Protein AF-A0A6A3UAI9-F1 (afdb_monomer)

Solvent-accessible surface area (backbone atoms only — not comparable to full-atom values): 18096 Å² total; per-residue (Å²): 133,73,77,64,81,80,82,77,92,66,95,64,85,40,74,69,50,46,49,50,51,48,49,49,48,48,50,47,46,72,77,37,51,61,67,61,41,89,49,84,62,68,41,76,60,57,67,42,59,76,54,91,82,62,77,85,67,56,34,32,36,38,61,87,30,26,53,44,75,60,54,94,90,63,74,89,71,78,73,47,73,46,85,38,59,66,50,48,52,53,54,50,43,59,74,62,33,94,88,48,53,71,75,46,70,59,65,48,56,91,51,58,75,40,77,88,61,66,59,81,99,41,74,68,80,79,57,69,69,59,55,52,49,58,45,49,56,54,52,51,55,50,50,52,51,53,50,50,53,50,46,49,55,35,44,74,74,34,60,45,45,29,52,7,46,68,67,34,49,75,70,51,60,77,62,49,82,90,57,49,76,64,55,43,51,47,56,51,24,59,72,62,72,61,64,66,48,67,21,79,90,75,74,39,78,33,49,87,50,80,94,42,76,87,53,95,77,67,52,73,56,35,62,73,47,65,33,70,70,33,41,52,53,48,48,59,52,50,49,53,44,43,76,63,65,53,91,74,86,58,59,57,24,30,57,50,27,69,62,64,71,68,79,48,68,63,52,52,51,48,53,52,48,52,62,71,70,48,56,72,68,59,50,50,53,50,48,51,50,50,50,50,55,48,52,55,52,51,64,64,70,76,93

Structure (mmCIF, N/CA/C/O backbone):
data_AF-A0A6A3UAI9-F1
#
_entry.id   AF-A0A6A3UAI9-F1
#
loop_
_atom_site.group_PDB
_atom_site.id
_atom_site.type_symbol
_atom_site.label_atom_id
_atom_site.label_alt_id
_atom_site.label_comp_id
_atom_site.label_asym_id
_atom_site.label_entity_id
_atom_site.label_seq_id
_atom_site.pdbx_PDB_ins_code
_atom_site.Cartn_x
_atom_site.Cartn_y
_atom_site.Cartn_z
_atom_site.occupancy
_atom_site.B_iso_or_equiv
_atom_site.auth_seq_id
_atom_site.auth_comp_id
_atom_site.auth_asym_id
_atom_site.auth_atom_id
_atom_site.pdbx_PDB_model_num
ATOM 1 N N . MET A 1 1 ? -14.431 -26.830 22.175 1.00 29.62 1 MET A N 1
ATOM 2 C CA . MET A 1 1 ? -13.584 -25.788 22.803 1.00 29.62 1 MET A CA 1
ATOM 3 C C . MET A 1 1 ? -13.897 -24.441 22.164 1.00 29.62 1 MET A C 1
ATOM 5 O O . MET A 1 1 ? -13.620 -24.266 20.986 1.00 29.62 1 MET A O 1
ATOM 9 N N . GLY A 1 2 ? -14.539 -23.518 22.884 1.00 33.91 2 GLY A N 1
ATOM 10 C CA . GLY A 1 2 ? -14.867 -22.194 22.341 1.00 33.91 2 GLY A CA 1
ATOM 11 C C . GLY A 1 2 ? -13.636 -21.292 22.344 1.00 33.91 2 GLY A C 1
ATOM 12 O O . GLY A 1 2 ? -13.254 -20.797 23.398 1.00 33.91 2 GLY A O 1
ATOM 13 N N . GLY A 1 3 ? -12.995 -21.099 21.190 1.00 35.44 3 GLY A N 1
ATOM 14 C CA . GLY A 1 3 ? -11.867 -20.177 21.068 1.00 35.44 3 GLY A CA 1
ATOM 15 C C . GLY A 1 3 ? -12.294 -18.741 21.382 1.00 35.44 3 GLY A C 1
ATOM 16 O O . GLY A 1 3 ? -13.243 -18.228 20.788 1.00 35.44 3 GLY A O 1
ATOM 17 N N . LEU A 1 4 ? -11.603 -18.080 22.315 1.00 41.47 4 LEU A N 1
ATOM 18 C CA . LEU A 1 4 ? -11.768 -16.645 22.544 1.00 41.47 4 LEU A CA 1
ATOM 19 C C . LEU A 1 4 ? -11.241 -15.891 21.315 1.00 41.47 4 LEU A C 1
ATOM 21 O O . LEU A 1 4 ? -10.033 -15.781 21.113 1.00 41.47 4 LEU A O 1
ATOM 25 N N . VAL A 1 5 ? -12.147 -15.326 20.520 1.00 39.09 5 VAL A N 1
ATOM 26 C CA . VAL A 1 5 ? -11.798 -14.401 19.435 1.00 39.09 5 VAL A CA 1
ATOM 27 C C . VAL A 1 5 ? -11.846 -12.975 19.982 1.00 39.09 5 VAL A C 1
ATOM 29 O O . VAL A 1 5 ? -12.871 -12.296 19.940 1.00 39.09 5 VAL A O 1
ATOM 32 N N . ALA A 1 6 ? -10.724 -12.514 20.536 1.00 41.62 6 ALA A N 1
ATOM 33 C CA . ALA A 1 6 ? -10.557 -11.120 20.930 1.00 41.62 6 ALA A CA 1
ATOM 34 C C . ALA A 1 6 ? -10.206 -10.279 19.692 1.00 41.62 6 ALA A C 1
ATOM 36 O O . ALA A 1 6 ? -9.087 -10.323 19.182 1.00 41.62 6 ALA A O 1
ATOM 37 N N . THR A 1 7 ? -11.171 -9.506 19.191 1.00 36.38 7 THR A N 1
ATOM 38 C CA . THR A 1 7 ? -10.963 -8.668 18.001 1.00 36.38 7 THR A CA 1
ATOM 39 C C . THR A 1 7 ? -10.337 -7.334 18.401 1.00 36.38 7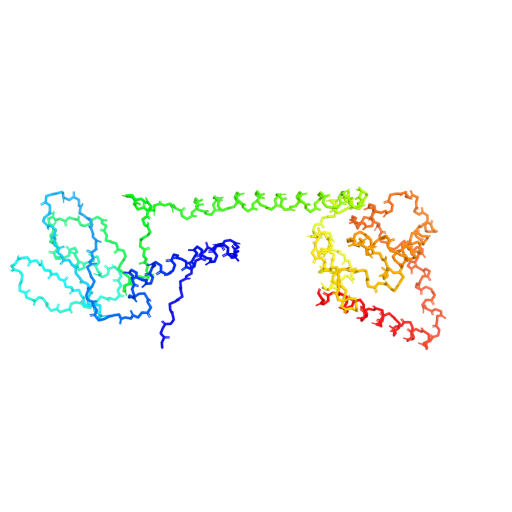 THR A C 1
ATOM 41 O O . THR A 1 7 ? -11.028 -6.380 18.758 1.00 36.38 7 THR A O 1
ATOM 44 N N . ALA A 1 8 ? -9.008 -7.254 18.344 1.00 41.16 8 ALA A N 1
ATOM 45 C CA . ALA A 1 8 ? -8.286 -5.998 18.512 1.00 41.16 8 ALA A CA 1
ATOM 46 C C . ALA A 1 8 ? -8.277 -5.219 17.187 1.00 41.16 8 ALA A C 1
ATOM 48 O O . ALA A 1 8 ? -7.618 -5.598 16.219 1.00 41.16 8 ALA A O 1
ATOM 49 N N . LEU A 1 9 ? -9.005 -4.102 17.137 1.00 37.28 9 LEU A N 1
ATOM 50 C CA . LEU A 1 9 ? -9.035 -3.232 15.962 1.00 37.28 9 LEU A CA 1
ATOM 51 C C . LEU A 1 9 ? -7.757 -2.383 15.899 1.00 37.28 9 LEU A C 1
ATOM 53 O O . LEU A 1 9 ? -7.691 -1.286 16.454 1.00 37.28 9 LEU A O 1
ATOM 57 N N . ALA A 1 10 ? -6.743 -2.886 15.196 1.00 42.03 10 ALA A N 1
ATOM 58 C CA . ALA A 1 10 ? -5.500 -2.174 14.919 1.00 42.03 10 ALA A CA 1
ATOM 59 C C . ALA A 1 10 ? -5.319 -1.923 13.418 1.00 42.03 10 ALA A C 1
ATOM 61 O O . ALA A 1 10 ? -5.645 -2.748 12.573 1.00 42.03 10 ALA A O 1
ATOM 62 N N . ARG A 1 11 ? -4.760 -0.762 13.071 1.00 42.41 11 ARG A N 1
ATOM 63 C CA . ARG A 1 11 ? -4.605 -0.324 11.673 1.00 42.41 11 ARG A CA 1
ATOM 64 C C . ARG A 1 11 ? -3.508 -0.999 10.868 1.00 42.41 11 ARG A C 1
ATOM 66 O O . ARG A 1 11 ? -3.540 -0.967 9.645 1.00 42.41 11 ARG A O 1
ATOM 73 N N . LYS A 1 12 ? -2.484 -1.493 11.550 1.00 42.59 12 LYS A N 1
ATOM 74 C CA . LYS A 1 12 ? -1.414 -2.313 10.989 1.00 42.59 12 LYS A CA 1
ATOM 75 C C . LYS A 1 12 ? -0.867 -3.106 12.166 1.00 42.59 12 LYS A C 1
ATOM 77 O O . LYS A 1 12 ? -0.441 -2.494 13.146 1.00 42.59 12 LYS A O 1
ATOM 82 N N . VAL A 1 13 ? -0.914 -4.431 12.093 1.00 51.75 13 VAL A N 1
ATOM 83 C CA . VAL A 1 13 ? -0.331 -5.302 13.120 1.00 51.75 13 VAL A CA 1
ATOM 84 C C . VAL A 1 13 ? 1.182 -5.316 12.896 1.00 51.75 13 VAL A C 1
ATOM 86 O O . VAL A 1 13 ? 1.724 -6.179 12.221 1.00 51.75 13 VAL A O 1
ATOM 89 N N . SER A 1 14 ? 1.873 -4.270 13.353 1.00 62.38 14 SER A N 1
ATOM 90 C CA . SER A 1 14 ? 3.338 -4.269 13.407 1.00 62.38 14 SER A CA 1
ATOM 91 C C . SER A 1 14 ? 3.804 -5.104 14.602 1.00 62.38 14 SER A C 1
ATOM 93 O O . SER A 1 14 ? 3.069 -5.209 15.581 1.00 62.38 14 SER A O 1
ATOM 95 N N . LYS A 1 15 ? 5.029 -5.652 14.581 1.00 63.53 15 LYS A N 1
ATOM 96 C CA . LYS A 1 15 ? 5.576 -6.422 15.720 1.00 63.53 15 LYS A CA 1
ATOM 97 C C . LYS A 1 15 ? 5.413 -5.703 17.080 1.00 63.53 15 LYS A C 1
ATOM 99 O O . LYS A 1 15 ? 5.007 -6.363 18.030 1.00 63.53 15 LYS A O 1
ATOM 104 N N . PRO A 1 16 ? 5.632 -4.378 17.210 1.00 60.09 16 PRO A N 1
ATOM 105 C CA . PRO A 1 16 ? 5.381 -3.662 18.466 1.00 60.09 16 PRO A CA 1
ATOM 106 C C . PRO A 1 16 ? 3.903 -3.623 18.874 1.00 60.09 16 PRO A C 1
ATOM 108 O O . PRO A 1 16 ? 3.583 -3.838 20.037 1.00 60.09 16 PRO A O 1
ATOM 111 N N . VAL A 1 17 ? 2.994 -3.404 17.920 1.00 54.81 17 VAL A N 1
ATOM 112 C CA . VAL A 1 17 ? 1.544 -3.413 18.173 1.00 54.81 17 VAL A CA 1
ATOM 113 C C . VAL A 1 17 ? 1.076 -4.820 18.527 1.00 54.81 17 VAL A C 1
ATOM 115 O O . VAL A 1 17 ? 0.272 -4.978 19.431 1.00 54.81 17 VAL A O 1
ATOM 118 N N . GLN A 1 18 ? 1.621 -5.853 17.887 1.00 60.09 18 GLN A N 1
ATOM 119 C CA . GLN A 1 18 ? 1.358 -7.248 18.225 1.00 60.09 18 GLN A CA 1
ATOM 120 C C . GLN A 1 18 ? 1.891 -7.605 19.617 1.00 60.09 18 GLN A C 1
ATOM 122 O O . GLN A 1 18 ? 1.222 -8.329 20.341 1.00 60.09 18 GLN A O 1
ATOM 127 N N . ARG A 1 19 ? 3.044 -7.059 20.034 1.00 66.94 19 ARG A N 1
ATOM 128 C CA . ARG A 1 19 ? 3.547 -7.195 21.412 1.00 66.94 19 ARG A CA 1
ATOM 129 C C . ARG A 1 19 ? 2.672 -6.455 22.419 1.00 66.94 19 ARG A C 1
ATOM 131 O O . ARG A 1 19 ? 2.426 -6.998 23.484 1.00 66.94 19 ARG A O 1
ATOM 138 N N . GLN A 1 20 ? 2.178 -5.260 22.098 1.00 62.50 20 GLN A N 1
ATOM 139 C CA . GLN A 1 20 ? 1.278 -4.504 22.977 1.00 62.50 20 GLN A CA 1
ATOM 140 C C . GLN A 1 20 ? -0.110 -5.141 23.072 1.00 62.50 20 GLN A C 1
ATOM 142 O O . GLN A 1 20 ? -0.644 -5.261 24.165 1.00 62.50 20 GLN A O 1
ATOM 147 N N . ILE A 1 21 ? -0.673 -5.603 21.953 1.00 62.97 21 ILE A N 1
ATOM 148 C CA . ILE A 1 21 ? -1.915 -6.382 21.921 1.00 62.97 21 ILE A CA 1
ATOM 149 C C . ILE A 1 21 ? -1.700 -7.712 22.637 1.00 62.97 21 ILE A C 1
ATOM 151 O O . ILE A 1 21 ? -2.533 -8.098 23.437 1.00 62.97 21 ILE A O 1
ATOM 155 N N . GLY A 1 22 ? -0.573 -8.386 22.413 1.00 63.12 22 GLY A N 1
ATOM 156 C CA . GLY A 1 22 ? -0.207 -9.608 23.122 1.00 63.12 22 GLY A CA 1
ATOM 157 C C . GLY A 1 22 ? -0.053 -9.378 24.624 1.00 63.12 22 GLY A C 1
ATOM 158 O O . GLY A 1 22 ? -0.543 -10.179 25.407 1.00 63.12 22 GLY A O 1
ATOM 159 N N . GLY A 1 23 ? 0.554 -8.265 25.035 1.00 63.62 23 GLY A N 1
ATOM 160 C CA . GLY A 1 23 ? 0.661 -7.843 26.430 1.00 63.62 23 GLY A CA 1
ATOM 161 C C . GLY A 1 23 ? -0.698 -7.515 27.042 1.00 63.62 23 GLY A C 1
ATOM 162 O O . GLY A 1 23 ? -0.990 -7.976 28.136 1.00 63.62 23 GLY A O 1
ATOM 163 N N . LEU A 1 24 ? -1.559 -6.801 26.313 1.00 64.25 24 LEU A N 1
ATOM 164 C CA . LEU A 1 24 ? -2.926 -6.485 26.726 1.00 64.25 24 LEU A CA 1
ATOM 165 C C . LEU A 1 24 ? -3.791 -7.745 26.826 1.00 64.25 24 LEU A C 1
ATOM 167 O O . LEU A 1 24 ? -4.496 -7.911 27.809 1.00 64.25 24 LEU A O 1
ATOM 171 N N . ILE A 1 25 ? -3.722 -8.647 25.846 1.00 63.41 25 ILE A N 1
ATOM 172 C CA . ILE A 1 25 ? -4.423 -9.934 25.868 1.00 63.41 25 ILE A CA 1
ATOM 173 C C . ILE A 1 25 ? -3.893 -10.784 27.020 1.00 63.41 25 ILE A C 1
ATOM 175 O O . ILE A 1 25 ? -4.695 -11.341 27.749 1.00 63.41 25 ILE A O 1
ATOM 179 N N . ARG A 1 26 ? -2.576 -10.844 27.252 1.00 60.16 26 ARG A N 1
ATOM 180 C CA . ARG A 1 26 ? -2.005 -11.535 28.420 1.00 60.16 26 ARG A CA 1
ATOM 181 C C . ARG A 1 26 ? -2.508 -10.929 29.726 1.00 60.16 26 ARG A C 1
ATOM 183 O O . ARG A 1 26 ? -2.955 -11.681 30.574 1.00 60.16 26 ARG A O 1
ATOM 190 N N . LEU A 1 27 ? -2.520 -9.604 29.865 1.00 56.34 27 LEU A N 1
ATOM 191 C CA . LEU A 1 27 ? -3.112 -8.913 31.016 1.00 56.34 27 LEU A CA 1
ATOM 192 C C . LEU A 1 27 ? -4.590 -9.277 31.185 1.00 56.34 27 LEU A C 1
ATOM 194 O O . LEU A 1 27 ? -5.005 -9.629 32.283 1.00 56.34 27 LEU A O 1
ATOM 198 N N . LEU A 1 28 ? -5.374 -9.248 30.108 1.00 61.03 28 LEU A N 1
ATOM 199 C CA . LEU A 1 28 ? -6.789 -9.604 30.141 1.00 61.03 28 LEU A CA 1
ATOM 200 C C . LEU A 1 28 ? -7.000 -11.078 30.504 1.00 61.03 28 LEU A C 1
ATOM 202 O O . LEU A 1 28 ? -7.884 -11.373 31.289 1.00 61.03 28 LEU A O 1
ATOM 206 N N . LEU A 1 29 ? -6.189 -11.999 29.989 1.00 60.06 29 LEU A N 1
ATOM 207 C CA . LEU A 1 29 ? -6.297 -13.428 30.291 1.00 60.06 29 LEU A CA 1
ATOM 208 C C . LEU A 1 29 ? -5.801 -13.780 31.696 1.00 60.06 29 LEU A C 1
ATOM 210 O O . LEU A 1 29 ? -6.387 -14.645 32.334 1.00 60.06 29 LEU A O 1
ATOM 214 N N . LEU A 1 30 ? -4.751 -13.110 32.178 1.00 55.22 30 LEU A N 1
ATOM 215 C CA . LEU A 1 30 ? -4.214 -13.295 33.527 1.00 55.22 30 LEU A CA 1
ATOM 216 C C . LEU A 1 30 ? -5.175 -12.762 34.591 1.00 55.22 30 LEU A C 1
ATOM 218 O O . LEU A 1 30 ? -5.351 -13.397 35.621 1.00 55.22 30 LEU A O 1
ATOM 222 N N . ASN A 1 31 ? -5.807 -11.612 34.339 1.00 51.69 31 ASN A N 1
ATOM 223 C CA . ASN A 1 31 ? -6.736 -11.001 35.294 1.00 51.69 31 ASN A CA 1
ATOM 224 C C . ASN A 1 31 ? -8.173 -11.516 35.134 1.00 51.69 31 ASN A C 1
ATOM 226 O O . ASN A 1 31 ? -8.959 -11.450 36.074 1.00 51.69 31 ASN A O 1
ATOM 230 N N . TYR A 1 32 ? -8.531 -12.017 33.949 1.00 59.16 32 TYR A N 1
ATOM 231 C CA . TYR A 1 32 ? -9.890 -12.448 33.621 1.00 59.16 32 TYR A CA 1
ATOM 232 C C . TYR A 1 32 ? -9.877 -13.785 32.854 1.00 59.16 32 TYR A C 1
ATOM 234 O O . TYR A 1 32 ? -10.279 -13.843 31.685 1.00 59.16 32 TYR A O 1
ATOM 242 N N . PRO A 1 33 ? -9.454 -14.890 33.499 1.00 59.34 33 PRO A N 1
ATOM 243 C CA . PRO A 1 33 ? -9.411 -16.224 32.885 1.00 59.34 33 PRO A CA 1
ATOM 244 C C . PRO A 1 33 ? -10.782 -16.705 32.376 1.00 59.34 33 PRO A C 1
ATOM 246 O O . PRO A 1 33 ? -10.857 -17.509 31.445 1.00 59.34 33 PRO A O 1
ATOM 249 N N . GLN A 1 34 ? -11.873 -16.142 32.907 1.00 57.78 34 GLN A N 1
ATOM 250 C CA . GLN A 1 34 ? -13.250 -16.353 32.447 1.00 57.78 34 GLN A CA 1
ATOM 251 C C . GLN A 1 34 ? -13.497 -16.011 30.966 1.00 57.78 34 GLN A C 1
ATOM 253 O O . GLN A 1 34 ? -14.534 -16.380 30.417 1.00 57.78 34 GLN A O 1
ATOM 258 N N . LEU A 1 35 ? -12.582 -15.285 30.314 1.00 61.03 35 LEU A N 1
ATOM 259 C CA . LEU A 1 35 ? -12.681 -14.970 28.890 1.00 61.03 35 LEU A CA 1
ATOM 260 C C . LEU A 1 35 ? -12.393 -16.197 28.005 1.00 61.03 35 LEU A C 1
ATOM 262 O O . LEU A 1 35 ? -13.030 -16.364 26.970 1.00 61.03 35 LEU A O 1
ATOM 266 N N . THR A 1 36 ? -11.459 -17.071 28.389 1.00 57.84 36 THR A N 1
ATOM 267 C CA . THR A 1 36 ? -11.064 -18.253 27.592 1.00 57.84 36 THR A CA 1
ATOM 268 C C . THR A 1 36 ? -11.746 -19.536 28.020 1.00 57.84 36 THR A C 1
ATOM 270 O O . THR A 1 36 ? -11.954 -20.424 27.194 1.00 57.84 36 THR A O 1
ATOM 273 N N . ARG A 1 37 ? -12.083 -19.663 29.302 1.00 56.00 37 ARG A N 1
ATOM 274 C CA . ARG A 1 37 ? -12.784 -20.825 29.848 1.00 56.00 37 ARG A CA 1
ATOM 275 C C . ARG A 1 37 ? -13.937 -20.325 30.697 1.00 56.00 37 ARG A C 1
ATOM 277 O O . ARG A 1 37 ? -13.782 -19.350 31.423 1.00 56.00 37 ARG A O 1
ATOM 284 N N . ARG A 1 38 ? -15.088 -20.994 30.641 1.00 56.28 38 ARG A N 1
ATOM 285 C CA . ARG A 1 38 ? -16.100 -20.811 31.685 1.00 56.28 38 ARG A CA 1
ATOM 286 C C . ARG A 1 38 ? -15.484 -21.371 32.967 1.00 56.28 38 ARG A C 1
ATOM 288 O O . ARG A 1 38 ? -15.398 -22.581 33.107 1.00 56.28 38 ARG A O 1
ATOM 295 N N . GLY A 1 39 ? -14.938 -20.502 33.814 1.00 55.16 39 GLY A N 1
ATOM 296 C CA . GLY A 1 39 ? -14.515 -20.903 35.154 1.00 55.16 39 GLY A CA 1
ATOM 297 C C . GLY A 1 39 ? -15.735 -21.234 36.012 1.00 55.16 39 GLY A C 1
ATOM 298 O O . GLY A 1 39 ? -16.845 -20.808 35.682 1.00 55.16 39 GLY A O 1
ATOM 299 N N . GLU A 1 40 ? -15.528 -21.964 37.100 1.00 57.75 40 GLU A N 1
ATOM 300 C CA . GLU A 1 40 ? -16.573 -22.341 38.067 1.00 57.75 40 GLU A CA 1
ATOM 301 C C . GLU A 1 40 ? -16.886 -21.212 39.066 1.00 57.75 40 GLU A C 1
ATOM 303 O O . GLU A 1 40 ? -17.814 -21.303 39.860 1.00 57.75 40 GLU A O 1
ATOM 308 N N . HIS A 1 41 ? -16.139 -20.105 39.018 1.00 57.06 41 HIS A N 1
ATOM 309 C CA . HIS A 1 41 ? -16.220 -19.033 40.007 1.00 57.06 41 HIS A CA 1
ATOM 310 C C . HIS A 1 41 ? -17.428 -18.119 39.810 1.00 57.06 41 HIS A C 1
ATOM 312 O O . HIS A 1 41 ? -17.767 -17.751 38.687 1.00 57.06 41 HIS A O 1
ATOM 318 N N . THR A 1 42 ? -18.055 -17.673 40.890 1.00 64.50 42 THR A N 1
ATOM 319 C CA . THR A 1 42 ? -19.093 -16.635 40.850 1.00 64.50 42 THR A CA 1
ATOM 320 C C . THR A 1 42 ? -18.438 -15.255 40.715 1.00 64.50 42 THR A C 1
ATOM 322 O O . THR A 1 42 ? -17.478 -14.947 41.417 1.00 64.50 42 THR A O 1
ATOM 325 N N . GLY A 1 43 ? -18.900 -14.434 39.766 1.00 70.00 43 GLY A N 1
ATOM 326 C CA . GLY A 1 43 ? -18.333 -13.105 39.502 1.00 70.00 43 GLY A CA 1
ATOM 327 C C . GLY A 1 43 ? -19.214 -11.993 40.059 1.00 70.00 43 GLY A C 1
ATOM 328 O O . GLY A 1 43 ? -20.412 -11.991 39.791 1.00 70.00 43 GLY A O 1
ATOM 329 N N . ALA A 1 44 ? -18.638 -11.046 40.802 1.00 74.56 44 ALA A N 1
ATOM 330 C CA . ALA A 1 44 ? -19.371 -9.878 41.285 1.00 74.56 44 ALA A CA 1
ATOM 331 C C . ALA A 1 44 ? -19.717 -8.911 40.139 1.00 74.56 44 ALA A C 1
ATOM 333 O O . ALA A 1 44 ? -18.928 -8.706 39.211 1.00 74.56 44 ALA A O 1
ATOM 334 N N . VAL A 1 45 ? -20.892 -8.291 40.222 1.00 77.62 45 VAL A N 1
ATOM 335 C CA . VAL A 1 45 ? -21.367 -7.287 39.269 1.00 77.62 45 VAL A CA 1
ATOM 336 C C . VAL A 1 45 ? -21.132 -5.896 39.837 1.00 77.62 45 VAL A C 1
ATOM 338 O O . VAL A 1 45 ? -21.543 -5.581 40.949 1.00 77.62 45 VAL A O 1
ATOM 341 N N . THR A 1 46 ? -20.488 -5.040 39.049 1.00 77.75 46 THR A N 1
ATOM 342 C CA . THR A 1 46 ? -20.303 -3.628 39.394 1.00 77.75 46 THR A CA 1
ATOM 343 C C . THR A 1 46 ? -21.426 -2.789 38.798 1.00 77.75 46 THR A C 1
ATOM 345 O O . THR A 1 46 ? -21.697 -2.872 37.595 1.00 77.75 46 THR A O 1
ATOM 348 N N . TYR A 1 47 ? -22.034 -1.945 39.623 1.00 82.81 47 TYR A N 1
ATOM 349 C CA . TYR A 1 47 ? -23.099 -1.029 39.235 1.00 82.81 47 TYR A CA 1
ATOM 350 C C . TYR A 1 47 ? -22.984 0.297 39.983 1.00 82.81 47 TYR A C 1
ATOM 352 O O . TYR A 1 47 ? -22.196 0.426 40.919 1.00 82.81 47 TYR A O 1
ATOM 360 N N . PHE A 1 48 ? -23.762 1.272 39.531 1.00 81.19 48 PHE A N 1
ATOM 361 C CA . PHE A 1 48 ? -23.843 2.612 40.091 1.00 81.19 48 PHE A CA 1
ATOM 362 C C . PHE A 1 48 ? -25.310 2.982 40.307 1.00 81.19 48 PHE A C 1
ATOM 364 O O . PHE A 1 48 ? -26.165 2.656 39.479 1.00 81.19 48 PHE A O 1
ATOM 371 N N . THR A 1 49 ? -25.594 3.675 41.402 1.00 83.69 49 THR A N 1
ATOM 372 C CA . THR A 1 49 ? -26.925 4.172 41.776 1.00 83.69 49 THR A CA 1
ATOM 373 C C . THR A 1 49 ? -26.969 5.695 41.684 1.00 83.69 49 THR A C 1
ATOM 375 O O . THR A 1 49 ? -25.931 6.345 41.581 1.00 83.69 49 THR A O 1
ATOM 378 N N . THR A 1 50 ? -28.170 6.275 41.648 1.00 79.12 50 THR A N 1
ATOM 379 C CA . THR A 1 50 ? -28.357 7.731 41.808 1.00 79.12 50 THR A CA 1
ATOM 380 C C . THR A 1 50 ? -28.216 8.194 43.255 1.00 79.12 50 THR A C 1
ATOM 382 O O . THR A 1 50 ? -27.954 9.367 43.488 1.00 79.12 50 THR A O 1
ATOM 385 N N . ASP A 1 51 ? -28.465 7.295 44.206 1.00 76.94 51 ASP A N 1
ATOM 386 C CA . ASP A 1 51 ? -28.479 7.584 45.636 1.00 76.94 51 ASP A CA 1
ATOM 387 C C . ASP A 1 51 ? -27.119 7.243 46.256 1.00 76.94 51 ASP A C 1
ATOM 389 O O . ASP A 1 51 ? -26.705 6.079 46.242 1.00 76.94 51 ASP A O 1
ATOM 393 N N . ASP A 1 52 ? -26.440 8.266 46.779 1.00 67.31 52 ASP A N 1
ATOM 394 C CA . ASP A 1 52 ? -25.142 8.159 47.455 1.00 67.31 52 ASP A CA 1
ATOM 395 C C . ASP A 1 52 ? -25.260 7.535 48.859 1.00 67.31 52 ASP A C 1
ATOM 397 O O . ASP A 1 52 ? -24.253 7.128 49.439 1.00 67.31 52 ASP A O 1
ATOM 401 N N . THR A 1 53 ? -26.477 7.440 49.410 1.00 72.56 53 THR A N 1
ATOM 402 C CA . THR A 1 53 ? -26.756 6.806 50.711 1.00 72.56 53 THR A CA 1
ATOM 403 C C . THR A 1 53 ? -27.146 5.333 50.595 1.00 72.56 53 THR A C 1
ATOM 405 O O . THR A 1 53 ? -27.296 4.650 51.609 1.00 72.56 53 THR A O 1
ATOM 408 N N . HIS A 1 54 ? -27.261 4.819 49.365 1.00 75.06 54 HIS A N 1
ATOM 409 C CA . HIS A 1 54 ? -27.575 3.417 49.107 1.00 75.06 54 HIS A CA 1
ATOM 410 C C . HIS A 1 54 ? -26.507 2.494 49.693 1.00 75.06 54 HIS A C 1
ATOM 412 O O . HIS A 1 54 ? -25.325 2.590 49.353 1.00 75.06 54 HIS A O 1
ATOM 418 N N . VAL A 1 55 ? -26.932 1.544 50.527 1.00 74.62 55 VAL A N 1
ATOM 419 C CA . VAL A 1 55 ? -26.046 0.494 51.035 1.00 74.62 55 VAL A CA 1
ATOM 420 C C . VAL A 1 55 ? -25.742 -0.475 49.887 1.00 74.62 55 VAL A C 1
ATOM 422 O O . VAL A 1 55 ? -26.666 -1.107 49.368 1.00 74.62 55 VAL A O 1
ATOM 425 N N . PRO A 1 56 ? -24.471 -0.637 49.469 1.00 73.81 56 PRO A N 1
ATOM 426 C CA . PRO A 1 56 ? -24.146 -1.466 48.317 1.00 73.81 56 PRO A CA 1
ATOM 427 C C . PRO A 1 56 ? -24.561 -2.927 48.521 1.00 73.81 56 PRO A C 1
ATOM 429 O O . PRO A 1 56 ? -23.979 -3.657 49.322 1.00 73.81 56 PRO A O 1
ATOM 432 N N . VAL A 1 57 ? -25.534 -3.378 47.733 1.00 79.12 57 VAL A N 1
ATOM 433 C CA . VAL A 1 57 ? -25.884 -4.797 47.612 1.00 79.12 57 VAL A CA 1
ATOM 434 C C . VAL A 1 57 ? -24.827 -5.490 46.762 1.00 79.12 57 VAL A C 1
ATOM 436 O O . VAL A 1 57 ? -24.472 -5.006 45.683 1.00 79.12 57 VAL A O 1
ATOM 439 N N . THR A 1 58 ? -24.330 -6.635 47.229 1.00 80.44 58 THR A N 1
ATOM 440 C CA . THR A 1 58 ? -23.424 -7.467 46.433 1.00 80.44 58 THR A CA 1
ATOM 441 C C . THR A 1 58 ? -24.241 -8.348 45.497 1.00 80.44 58 THR A C 1
ATOM 443 O O . THR A 1 58 ? -24.914 -9.278 45.937 1.00 80.44 58 THR A O 1
ATOM 446 N N . PHE A 1 59 ? -24.148 -8.066 44.199 1.00 82.81 59 PHE A N 1
ATOM 447 C CA . PHE A 1 59 ? -24.727 -8.891 43.142 1.00 82.81 59 PHE A CA 1
ATOM 448 C C . PHE A 1 59 ? -23.661 -9.764 42.505 1.00 82.81 59 PHE A C 1
ATOM 450 O O . PHE A 1 59 ? -22.536 -9.311 42.277 1.00 82.81 59 PHE A O 1
ATOM 457 N N . GLN A 1 60 ? -24.010 -11.004 42.182 1.00 82.69 60 GLN A N 1
ATOM 458 C CA . GLN A 1 60 ? -23.095 -11.941 41.555 1.00 82.69 60 GLN A CA 1
ATOM 459 C C . GLN A 1 60 ? -23.772 -12.736 40.433 1.00 82.69 60 GLN A C 1
ATOM 461 O O . GLN A 1 60 ? -24.981 -12.948 40.434 1.00 82.69 60 GLN A O 1
ATOM 466 N N . VAL A 1 61 ? -22.973 -13.181 39.462 1.00 79.81 61 VAL A N 1
ATOM 467 C CA . VAL A 1 61 ? -23.407 -14.070 38.378 1.00 79.81 61 VAL A CA 1
ATOM 468 C C . VAL A 1 61 ? -22.631 -15.381 38.466 1.00 79.81 61 VAL A C 1
ATOM 470 O O . VAL A 1 61 ? -21.397 -15.393 38.353 1.00 79.81 61 VAL A O 1
ATOM 473 N N . THR A 1 62 ? -23.345 -16.493 38.643 1.00 81.31 62 THR A N 1
ATOM 474 C CA . THR A 1 62 ? -22.766 -17.844 38.747 1.00 81.31 62 THR A CA 1
ATOM 475 C C . THR A 1 62 ? -22.219 -18.350 37.412 1.00 81.31 62 THR A C 1
ATOM 477 O O . THR A 1 62 ? -22.347 -17.697 36.365 1.00 81.31 62 THR A O 1
ATOM 480 N N . ALA A 1 63 ? -21.549 -19.508 37.446 1.00 73.44 63 ALA A N 1
ATOM 481 C CA . ALA A 1 63 ? -21.048 -20.194 36.254 1.00 73.44 63 ALA A CA 1
ATOM 482 C C . ALA A 1 63 ? -22.161 -20.494 35.241 1.00 73.44 63 ALA A C 1
ATOM 484 O O . ALA A 1 63 ? -21.974 -20.275 34.039 1.00 73.44 63 ALA A O 1
ATOM 485 N N . ASP A 1 64 ? -23.337 -20.857 35.747 1.00 80.06 64 ASP A N 1
ATOM 486 C CA . ASP A 1 64 ? -24.517 -21.218 34.959 1.00 80.06 64 ASP A CA 1
ATOM 487 C C . ASP A 1 64 ? -25.362 -20.013 34.538 1.00 80.06 64 ASP A C 1
ATOM 489 O O . ASP A 1 64 ? -26.433 -20.172 33.962 1.00 80.06 64 ASP A O 1
ATOM 493 N N . ARG A 1 65 ? -24.844 -18.794 34.751 1.00 78.31 65 ARG A N 1
ATOM 494 C CA . ARG A 1 65 ? -25.546 -17.523 34.513 1.00 78.31 65 ARG A CA 1
ATOM 495 C C . ARG A 1 65 ? -26.774 -17.344 35.408 1.00 78.31 65 ARG A C 1
ATOM 497 O O . ARG A 1 65 ? -27.703 -16.648 35.021 1.00 78.31 65 ARG A O 1
ATOM 504 N N . HIS A 1 66 ? -26.754 -17.900 36.614 1.00 84.75 66 HIS A N 1
ATOM 505 C CA . HIS A 1 66 ? -27.739 -17.546 37.630 1.00 84.75 66 HIS A CA 1
ATOM 506 C C . HIS A 1 66 ? -27.358 -16.234 38.300 1.00 84.75 66 HIS A C 1
ATOM 508 O O . HIS A 1 66 ? -26.183 -15.968 38.570 1.00 84.75 66 HIS A O 1
ATOM 514 N N . PHE A 1 67 ? -28.366 -15.413 38.535 1.00 84.31 67 PHE A N 1
ATOM 515 C CA . PHE A 1 67 ? -28.266 -14.207 39.327 1.00 84.31 67 PHE A CA 1
ATOM 516 C C . PHE A 1 67 ? -28.315 -14.554 40.816 1.00 84.31 67 PHE A C 1
ATOM 518 O O . PHE A 1 67 ? -29.162 -15.334 41.241 1.00 84.31 67 PHE A O 1
ATOM 525 N N . LEU A 1 68 ? -27.406 -13.973 41.595 1.00 81.38 68 LEU A N 1
ATOM 526 C CA . LEU A 1 68 ? -27.402 -14.048 43.051 1.00 81.38 68 LEU A CA 1
ATOM 527 C C . LEU A 1 68 ? -27.357 -12.631 43.618 1.00 81.38 68 LEU A C 1
ATOM 529 O O . LEU A 1 68 ? -26.502 -11.830 43.225 1.00 81.38 68 LEU A O 1
ATOM 533 N N . SER A 1 69 ? -28.233 -12.340 44.570 1.00 79.88 69 SER A N 1
ATOM 534 C CA . SER A 1 69 ? -28.168 -11.150 45.411 1.00 79.88 69 SER A CA 1
ATOM 535 C C . SER A 1 69 ? -27.885 -11.580 46.848 1.00 79.88 69 SER A C 1
ATOM 537 O O . SER A 1 69 ? -28.383 -12.599 47.318 1.00 79.88 69 SER A O 1
ATOM 539 N N . ASN A 1 70 ? -27.039 -10.827 47.549 1.00 69.25 70 ASN A N 1
ATOM 540 C CA . ASN A 1 70 ? -26.881 -10.980 48.992 1.00 69.25 70 ASN A CA 1
ATOM 541 C C . ASN A 1 70 ? -27.419 -9.718 49.668 1.00 69.25 70 ASN A C 1
ATOM 543 O O . ASN A 1 70 ? -26.659 -8.835 50.073 1.00 69.25 70 ASN A O 1
ATOM 547 N N . VAL A 1 71 ? -28.746 -9.592 49.675 1.00 63.94 71 VAL A N 1
ATOM 548 C CA . VAL A 1 71 ? -29.461 -8.546 50.412 1.00 63.94 71 VAL A CA 1
ATOM 549 C C . VAL A 1 71 ? -29.624 -9.031 51.853 1.00 63.94 71 VAL A C 1
ATOM 551 O O . VAL A 1 71 ? -30.132 -10.129 52.082 1.00 63.94 71 VAL A O 1
ATOM 554 N N . GLN A 1 72 ? -29.180 -8.240 52.836 1.00 51.47 72 GLN A N 1
ATOM 555 C CA . GLN A 1 72 ? -29.365 -8.584 54.251 1.00 51.47 72 GLN A CA 1
ATOM 556 C C . GLN A 1 72 ? -30.860 -8.781 54.551 1.00 51.47 72 GLN A C 1
ATOM 558 O O . GLN A 1 72 ? -31.651 -7.860 54.377 1.00 51.47 72 GLN A O 1
ATOM 563 N N . GLY A 1 73 ? -31.233 -9.984 55.003 1.00 49.91 73 GLY A N 1
ATOM 564 C CA . GLY A 1 73 ? -32.606 -10.324 55.397 1.00 49.91 73 GLY A CA 1
ATOM 565 C C . GLY A 1 73 ? -33.489 -10.952 54.311 1.00 49.91 73 GLY A C 1
ATOM 566 O O . GLY A 1 73 ? -34.646 -11.242 54.604 1.00 49.91 73 GLY A O 1
ATOM 567 N N . SER A 1 74 ? -32.982 -11.201 53.097 1.00 48.38 74 SER A N 1
ATOM 568 C CA . SER A 1 74 ? -33.748 -11.904 52.055 1.00 48.38 74 SER A CA 1
ATOM 569 C C . SER A 1 74 ? -33.589 -13.426 52.169 1.00 48.38 74 SER A C 1
ATOM 571 O O . SER A 1 74 ? -32.475 -13.933 52.323 1.00 48.38 74 SER A O 1
ATOM 573 N N . ALA A 1 75 ? -34.703 -14.164 52.108 1.00 47.38 75 ALA A N 1
ATOM 574 C CA . ALA A 1 75 ? -34.686 -15.619 51.961 1.00 47.38 75 ALA A CA 1
ATOM 575 C C . ALA A 1 75 ? -34.037 -15.992 50.618 1.00 47.38 75 ALA A C 1
ATOM 577 O O . ALA A 1 75 ? -34.114 -15.223 49.666 1.00 47.38 75 ALA A O 1
ATOM 578 N N . ALA A 1 76 ? -33.393 -17.158 50.535 1.00 50.44 76 ALA A N 1
ATOM 579 C CA . ALA A 1 76 ? -32.734 -17.613 49.312 1.00 50.44 76 ALA A CA 1
ATOM 580 C C . ALA A 1 76 ? -33.734 -17.677 48.140 1.00 50.44 76 ALA A C 1
ATOM 582 O O . ALA A 1 76 ? -34.522 -18.616 48.042 1.00 50.44 76 ALA A O 1
ATOM 583 N N . THR A 1 77 ? -33.719 -16.660 47.277 1.00 55.97 77 THR A N 1
ATOM 584 C CA . THR A 1 77 ? -34.555 -16.580 46.078 1.00 55.97 77 THR A CA 1
ATOM 585 C C . THR A 1 77 ? -34.154 -17.683 45.097 1.00 55.97 77 THR A C 1
ATOM 587 O O . THR A 1 77 ? -32.965 -17.982 44.946 1.00 55.97 77 THR A O 1
ATOM 590 N N . GLU A 1 78 ? -35.133 -18.295 44.423 1.00 59.94 78 GLU A N 1
ATOM 591 C CA . GLU A 1 78 ? -34.872 -19.281 43.371 1.00 59.94 78 GLU A CA 1
ATOM 592 C C . GLU A 1 78 ? -33.911 -18.717 42.303 1.00 59.94 78 GLU A C 1
ATOM 594 O O . GLU A 1 78 ? -33.969 -17.527 41.972 1.00 59.94 78 GLU A O 1
ATOM 599 N N . PRO A 1 79 ? -33.004 -19.544 41.753 1.00 66.81 79 PRO A N 1
ATOM 600 C CA . PRO A 1 79 ? -31.973 -19.079 40.835 1.00 66.81 79 PRO A CA 1
ATOM 601 C C . PRO A 1 79 ? -32.583 -18.540 39.533 1.00 66.81 79 PRO A C 1
ATOM 603 O O . PRO A 1 79 ? -33.034 -19.299 38.679 1.00 66.81 79 PRO A O 1
ATOM 606 N N . VAL A 1 80 ? -32.537 -17.218 39.340 1.00 79.69 80 VAL A N 1
ATOM 607 C CA . VAL A 1 80 ? -32.968 -16.578 38.087 1.00 79.69 80 VAL A CA 1
ATOM 608 C C . VAL A 1 80 ? -31.886 -16.763 37.024 1.00 79.69 80 VAL A C 1
ATOM 610 O O . VAL A 1 80 ? -30.772 -16.249 37.161 1.00 79.69 80 VAL A O 1
ATOM 613 N N . THR A 1 81 ? -32.196 -17.486 35.948 1.00 84.62 81 THR A N 1
ATOM 614 C CA . THR A 1 81 ? -31.293 -17.651 34.801 1.00 84.62 81 THR A CA 1
ATOM 615 C C . THR A 1 81 ? -31.248 -16.385 33.944 1.00 84.62 81 THR A C 1
ATOM 617 O O . THR A 1 81 ? -32.272 -15.864 33.516 1.00 84.62 81 THR A O 1
ATOM 620 N N . LEU A 1 82 ? -30.037 -15.897 33.671 1.00 84.50 82 LEU A N 1
ATOM 621 C CA . LEU A 1 82 ? -29.773 -14.710 32.862 1.00 84.50 82 LEU A CA 1
ATOM 622 C C . LEU A 1 82 ? -29.315 -15.108 31.455 1.00 84.50 82 LEU A C 1
ATOM 624 O O . LEU A 1 82 ? -28.248 -15.709 31.275 1.00 84.50 82 LEU A O 1
ATOM 628 N N . GLU A 1 83 ? -30.067 -14.711 30.431 1.00 82.62 83 GLU A N 1
ATOM 629 C CA . GLU A 1 83 ? -29.682 -14.956 29.037 1.00 82.62 83 GLU A CA 1
ATOM 630 C C . GLU A 1 83 ? -28.836 -13.814 28.464 1.00 82.62 83 GLU A C 1
ATOM 632 O O . GLU A 1 83 ? -27.933 -14.042 27.650 1.00 82.62 83 GLU A O 1
ATOM 637 N N . SER A 1 84 ? -29.078 -12.591 28.934 1.00 81.19 84 SER A N 1
ATOM 638 C CA . SER A 1 84 ? -28.498 -11.364 28.407 1.00 81.19 84 SER A CA 1
ATOM 639 C C . SER A 1 84 ? -28.100 -10.363 29.499 1.00 81.19 84 SER A C 1
ATOM 641 O O . SER A 1 84 ? -28.484 -10.459 30.663 1.00 81.19 84 SER A O 1
ATOM 643 N N . HIS A 1 85 ? -27.330 -9.339 29.109 1.00 79.06 85 HIS A N 1
ATOM 644 C CA . HIS A 1 85 ? -27.007 -8.213 30.000 1.00 79.06 85 HIS A CA 1
ATOM 645 C C . HIS A 1 85 ? -28.248 -7.393 30.383 1.00 79.06 85 HIS A C 1
ATOM 647 O O . HIS A 1 85 ? -28.259 -6.756 31.430 1.00 79.06 85 HIS A O 1
ATOM 653 N N . ARG A 1 86 ? -29.299 -7.405 29.553 1.00 83.19 86 ARG A N 1
ATOM 654 C CA . ARG A 1 86 ? -30.558 -6.713 29.852 1.00 83.19 86 ARG A CA 1
ATOM 655 C C . ARG A 1 86 ? -31.289 -7.385 31.014 1.00 83.19 86 ARG A C 1
ATOM 657 O O . ARG A 1 86 ? -31.785 -6.680 31.886 1.00 83.19 86 ARG A O 1
ATOM 664 N N . ASP A 1 87 ? -31.284 -8.715 31.047 1.00 86.00 87 ASP A N 1
ATOM 665 C CA . ASP A 1 87 ? -31.935 -9.496 32.106 1.00 86.00 87 ASP A CA 1
ATOM 666 C C . ASP A 1 87 ? -31.251 -9.252 33.451 1.00 86.00 87 ASP A C 1
ATOM 668 O O . ASP A 1 87 ? -31.917 -9.091 34.467 1.00 86.00 87 ASP A O 1
ATOM 672 N N . LEU A 1 88 ? -29.920 -9.115 33.440 1.00 86.12 88 LEU A N 1
ATOM 673 C CA . LEU A 1 88 ? -29.151 -8.755 34.630 1.00 86.12 88 LEU A CA 1
ATOM 674 C C . LEU A 1 88 ? -29.573 -7.391 35.186 1.00 86.12 88 LEU A C 1
ATOM 676 O O . LEU A 1 88 ? -29.793 -7.261 36.385 1.00 86.12 88 LEU A O 1
ATOM 680 N N . VAL A 1 89 ? -29.697 -6.377 34.324 1.00 87.44 89 VAL A N 1
ATOM 681 C CA . VAL A 1 89 ? -30.121 -5.031 34.745 1.00 87.44 89 VAL A CA 1
ATOM 682 C C . VAL A 1 89 ? -31.521 -5.070 35.360 1.00 87.44 89 VAL A C 1
ATOM 684 O O . VAL A 1 89 ? -31.741 -4.457 36.400 1.00 87.44 89 VAL A O 1
ATOM 687 N N . ALA A 1 90 ? -32.450 -5.806 34.746 1.00 87.25 90 ALA A N 1
ATOM 688 C CA . ALA A 1 90 ? -33.816 -5.936 35.247 1.00 87.25 90 ALA A CA 1
ATOM 689 C C . ALA A 1 90 ? -33.875 -6.665 36.603 1.00 87.25 90 ALA A C 1
ATOM 691 O O . ALA A 1 90 ? -34.533 -6.186 37.528 1.00 87.25 90 ALA A O 1
ATOM 692 N N . ALA A 1 91 ? -33.144 -7.775 36.746 1.00 87.31 91 ALA A N 1
ATOM 693 C CA . ALA A 1 91 ? -33.066 -8.532 37.995 1.00 87.31 91 ALA A CA 1
ATOM 694 C C . ALA A 1 91 ? -32.460 -7.695 39.134 1.00 87.31 91 ALA A C 1
ATOM 696 O O . ALA A 1 91 ? -33.019 -7.631 40.225 1.00 87.31 91 ALA A O 1
ATOM 697 N N . MET A 1 92 ? -31.372 -6.967 38.860 1.00 87.44 92 MET A N 1
ATOM 698 C CA . MET A 1 92 ? -30.756 -6.070 39.844 1.00 87.44 92 MET A CA 1
ATOM 699 C C . MET A 1 92 ? -31.692 -4.934 40.256 1.00 87.44 92 MET A C 1
ATOM 701 O O . MET A 1 92 ? -31.779 -4.624 41.439 1.00 87.44 92 MET A O 1
ATOM 705 N N . GLN A 1 93 ? -32.407 -4.322 39.308 1.00 87.12 93 GLN A N 1
ATOM 706 C CA . GLN A 1 93 ? -33.341 -3.238 39.623 1.00 87.12 93 GLN A CA 1
ATOM 707 C C . GLN A 1 93 ? -34.534 -3.726 40.460 1.00 87.12 93 GLN A C 1
ATOM 709 O O . GLN A 1 93 ? -35.049 -2.969 41.277 1.00 87.12 93 GLN A O 1
ATOM 714 N N . THR A 1 94 ? -34.947 -4.984 40.279 1.00 85.19 94 THR A N 1
ATOM 715 C CA . THR A 1 94 ? -35.998 -5.618 41.092 1.00 85.19 94 THR A CA 1
ATOM 716 C C . THR A 1 94 ? -35.523 -5.834 42.531 1.00 85.19 94 THR A C 1
ATOM 718 O O . THR A 1 94 ? -36.238 -5.485 43.463 1.00 85.19 94 THR A O 1
ATOM 721 N N . GLU A 1 95 ? -34.294 -6.327 42.716 1.00 82.94 95 GLU A N 1
ATOM 722 C CA . GLU A 1 95 ? -33.708 -6.581 44.044 1.00 82.94 95 GLU A CA 1
ATOM 723 C C . GLU A 1 95 ? -33.387 -5.318 44.842 1.00 82.94 95 GLU A C 1
ATOM 725 O O . GLU A 1 95 ? -33.563 -5.283 46.055 1.00 82.94 95 GLU A O 1
ATOM 730 N N . VAL A 1 96 ? -32.900 -4.268 44.177 1.00 82.12 96 VAL A N 1
ATOM 731 C CA . VAL A 1 96 ? -32.632 -2.976 44.828 1.00 82.12 96 VAL A CA 1
ATOM 732 C C . VAL A 1 96 ? -33.936 -2.286 45.271 1.00 82.12 96 VAL A C 1
ATOM 734 O O . VAL A 1 96 ? -33.914 -1.401 46.126 1.00 82.12 96 VAL A O 1
ATOM 737 N N . GLY A 1 97 ? -35.079 -2.717 44.736 1.00 78.69 97 GLY A N 1
ATOM 738 C CA . GLY A 1 97 ? -36.389 -2.176 45.063 1.00 78.69 97 GLY A CA 1
ATOM 739 C C . GLY A 1 97 ? -36.700 -0.853 44.350 1.00 78.69 97 GLY A C 1
ATOM 740 O O . GLY A 1 97 ? -35.889 -0.318 43.589 1.00 78.69 97 GLY A O 1
ATOM 741 N N . PRO A 1 98 ? -37.908 -0.306 44.566 1.00 79.00 98 PRO A N 1
ATOM 742 C CA . PRO A 1 98 ? -38.402 0.860 43.833 1.00 79.00 98 PRO A CA 1
ATOM 743 C C . PRO A 1 98 ? -37.788 2.191 44.293 1.00 79.00 98 PRO A C 1
ATOM 745 O O . PRO A 1 98 ? -37.902 3.189 43.587 1.00 79.00 98 PRO A O 1
ATOM 748 N N . THR A 1 99 ? -37.161 2.231 45.471 1.00 80.06 99 THR A N 1
ATOM 749 C CA . THR A 1 99 ? -36.628 3.462 46.078 1.00 80.06 99 THR A CA 1
ATOM 750 C C . THR A 1 99 ? -35.303 3.902 45.471 1.00 80.06 99 THR A C 1
ATOM 752 O O . THR A 1 99 ? -35.012 5.095 45.436 1.00 80.06 99 THR A O 1
ATOM 755 N N . THR A 1 100 ? -34.508 2.964 44.957 1.00 81.44 100 THR A N 1
ATOM 756 C CA . THR A 1 100 ? -33.157 3.245 44.474 1.00 81.44 100 THR A CA 1
ATOM 757 C C . THR A 1 100 ? -33.047 2.893 42.995 1.00 81.44 100 THR A C 1
ATOM 759 O O . THR A 1 100 ? -33.295 1.767 42.570 1.00 81.44 100 THR A O 1
ATOM 762 N N . THR A 1 101 ? -32.648 3.870 42.180 1.00 86.00 101 THR A N 1
ATOM 763 C CA . THR A 1 101 ? -32.492 3.680 40.733 1.00 86.00 101 THR A CA 1
ATOM 764 C C . THR A 1 101 ? -31.046 3.338 40.391 1.00 86.00 101 THR A C 1
ATOM 766 O O . THR A 1 101 ? -30.120 4.095 40.700 1.00 86.00 101 THR A O 1
ATOM 769 N N . ILE A 1 102 ? -30.844 2.211 39.708 1.00 84.81 102 ILE A N 1
ATOM 770 C CA . ILE A 1 102 ? -29.551 1.844 39.133 1.00 84.81 102 ILE A CA 1
ATOM 771 C C . ILE A 1 102 ? -29.354 2.652 37.847 1.00 84.81 102 ILE A C 1
ATOM 773 O O . ILE A 1 102 ? -30.107 2.520 36.884 1.00 84.81 102 ILE A O 1
ATOM 777 N N . THR A 1 103 ? -28.320 3.489 37.810 1.00 84.00 103 THR A N 1
ATOM 778 C CA . THR A 1 103 ? -28.006 4.323 36.637 1.00 84.00 103 THR A CA 1
ATOM 779 C C . THR A 1 103 ? -27.197 3.571 35.596 1.00 84.00 103 THR A C 1
ATOM 781 O O . THR A 1 103 ? -27.334 3.807 34.394 1.00 84.00 103 THR A O 1
ATOM 784 N N . GLU A 1 104 ? -26.317 2.678 36.044 1.00 80.69 104 GLU A N 1
ATOM 785 C CA . GLU A 1 104 ? -25.390 1.983 35.168 1.00 80.69 104 GLU A CA 1
ATOM 786 C C . GLU A 1 104 ? -24.975 0.632 35.755 1.00 80.69 104 GLU A C 1
ATOM 788 O O . GLU A 1 104 ? -24.546 0.549 36.902 1.00 80.69 104 GLU A O 1
ATOM 793 N N . VAL A 1 105 ? -25.028 -0.421 34.934 1.00 79.94 105 VAL A N 1
ATOM 794 C CA . VAL A 1 105 ? -24.481 -1.752 35.248 1.00 79.94 105 VAL A CA 1
ATOM 795 C C . VAL A 1 105 ? -23.370 -2.065 34.255 1.00 79.94 105 VAL A C 1
ATOM 797 O O . VAL A 1 105 ? -23.584 -2.028 33.037 1.00 79.94 105 VAL A O 1
ATOM 800 N N . LEU A 1 106 ? -22.171 -2.376 34.753 1.00 74.25 106 LEU A N 1
ATOM 801 C CA . LEU A 1 106 ? -21.044 -2.698 33.882 1.00 74.25 106 LEU A CA 1
ATOM 802 C C . LEU A 1 106 ? -21.271 -4.044 33.168 1.00 74.25 106 LEU A C 1
ATOM 804 O O . LEU A 1 106 ? -21.745 -4.988 33.799 1.00 74.25 106 LEU A O 1
ATOM 808 N N . PRO A 1 107 ? -20.906 -4.171 31.872 1.00 71.31 107 PRO A N 1
ATOM 809 C CA . PRO A 1 107 ? -21.036 -5.419 31.128 1.00 71.31 107 PRO A CA 1
ATOM 810 C C . PRO A 1 107 ? -20.344 -6.571 31.854 1.00 71.31 107 PRO A C 1
ATOM 812 O O . PRO A 1 107 ? -19.128 -6.536 32.057 1.00 71.31 107 PRO A O 1
ATOM 815 N N . HIS A 1 108 ? -21.107 -7.602 32.218 1.00 73.50 108 HIS A N 1
ATOM 816 C CA . HIS A 1 108 ? -20.526 -8.786 32.834 1.00 73.50 108 HIS A CA 1
ATOM 817 C C . HIS A 1 108 ? -19.928 -9.692 31.739 1.00 73.50 108 HIS A C 1
ATOM 819 O O . HIS A 1 108 ? -20.640 -10.042 30.786 1.00 73.50 108 HIS A O 1
ATOM 825 N N . PRO A 1 109 ? -18.655 -10.128 31.842 1.00 68.31 109 PRO A N 1
ATOM 826 C CA . PRO A 1 109 ? -17.996 -10.915 30.796 1.00 68.31 109 PRO A CA 1
ATOM 827 C C . PRO A 1 109 ? -18.753 -12.187 30.384 1.00 68.31 109 PRO A C 1
ATOM 829 O O . PRO A 1 109 ? -18.686 -12.578 29.218 1.00 68.31 109 PRO A O 1
ATOM 832 N N . ARG A 1 110 ? -19.523 -12.802 31.299 1.00 70.88 110 ARG A N 1
ATOM 833 C CA . ARG A 1 110 ? -20.348 -13.990 30.996 1.00 70.88 110 ARG A CA 1
ATOM 834 C C . ARG A 1 110 ? -21.575 -13.715 30.131 1.00 70.88 110 ARG A C 1
ATOM 836 O O . ARG A 1 110 ? -22.028 -14.629 29.450 1.00 70.88 110 ARG A O 1
ATOM 843 N N . LEU A 1 111 ? -22.100 -12.494 30.165 1.00 73.31 111 LEU A N 1
ATOM 844 C CA . LEU A 1 111 ? -23.329 -12.127 29.459 1.00 73.31 111 LEU A CA 1
ATOM 845 C C . LEU A 1 111 ? -23.019 -11.380 28.163 1.00 73.31 111 LEU A C 1
ATOM 847 O O . LEU A 1 111 ? -23.611 -11.659 27.128 1.00 73.31 111 LEU A O 1
ATOM 851 N N . ALA A 1 112 ? -22.050 -10.462 28.196 1.00 65.62 112 ALA A N 1
ATOM 852 C CA . ALA A 1 112 ? -21.776 -9.572 27.072 1.00 65.62 112 ALA A CA 1
ATOM 853 C C . ALA A 1 112 ? -20.497 -9.913 26.289 1.00 65.62 112 ALA A C 1
ATOM 855 O O . ALA A 1 112 ? -20.296 -9.359 25.213 1.00 65.62 112 ALA A O 1
ATOM 856 N N . ARG A 1 113 ? -19.596 -10.765 26.817 1.00 61.47 113 ARG A N 1
ATOM 857 C CA . ARG A 1 113 ? -18.218 -10.966 26.295 1.00 61.47 113 ARG A CA 1
ATOM 858 C C . ARG A 1 113 ? -17.441 -9.654 26.058 1.00 61.47 113 ARG A C 1
ATOM 860 O O . ARG A 1 113 ? -16.475 -9.618 25.297 1.00 61.47 113 ARG A O 1
ATOM 867 N N . LEU A 1 114 ? -17.859 -8.573 26.713 1.00 58.06 114 LEU A N 1
ATOM 868 C CA . LEU A 1 114 ? -17.253 -7.247 26.663 1.00 58.06 114 LEU A CA 1
ATOM 869 C C . LEU A 1 114 ? -16.599 -6.953 28.013 1.00 58.06 114 LEU A C 1
ATOM 871 O O . LEU A 1 114 ? -17.114 -7.355 29.053 1.00 58.06 114 LEU A O 1
ATOM 875 N N . VAL A 1 115 ? -15.478 -6.232 27.988 1.00 56.75 115 VAL A N 1
ATOM 876 C CA . VAL A 1 115 ? -14.767 -5.776 29.191 1.00 56.75 115 VAL A CA 1
ATOM 877 C C . VAL A 1 115 ? -14.610 -4.260 29.122 1.00 56.75 115 VAL A C 1
ATOM 879 O O . VAL A 1 115 ? -14.257 -3.708 28.076 1.00 56.75 115 VAL A O 1
ATOM 882 N N . CYS A 1 116 ? -14.869 -3.577 30.235 1.00 55.75 116 CYS A N 1
ATOM 883 C CA . CYS A 1 116 ? -14.639 -2.141 30.356 1.00 55.75 116 CYS A CA 1
ATOM 884 C C . CYS A 1 116 ? -13.140 -1.844 30.471 1.00 55.75 116 CYS A C 1
ATOM 886 O O . CYS A 1 116 ? -12.487 -2.259 31.425 1.00 55.75 116 CYS A O 1
ATOM 888 N N . LEU A 1 117 ? -12.603 -1.081 29.516 1.00 52.56 117 LEU A N 1
ATOM 889 C CA . LEU A 1 117 ? -11.245 -0.551 29.601 1.00 52.56 117 LEU A CA 1
ATOM 890 C C . LEU A 1 117 ? -11.247 0.753 30.409 1.00 52.56 117 LEU A C 1
ATOM 892 O O . LEU A 1 117 ? -11.912 1.733 30.052 1.00 52.56 117 LEU A O 1
ATOM 896 N N . TRP A 1 118 ? -10.481 0.755 31.493 1.00 45.91 118 TRP A N 1
ATOM 897 C CA . TRP A 1 118 ? -10.201 1.935 32.303 1.00 45.91 118 TRP A CA 1
ATOM 898 C C . TRP A 1 118 ? -8.933 2.629 31.797 1.00 45.91 118 TRP A C 1
ATOM 900 O O . TRP A 1 118 ? -7.952 1.971 31.452 1.00 45.91 118 TRP A O 1
ATOM 910 N N . ALA A 1 119 ? -8.955 3.961 31.735 1.00 44.00 119 ALA A N 1
ATOM 911 C CA . ALA A 1 119 ? -7.790 4.785 31.428 1.00 44.00 119 ALA A CA 1
ATOM 912 C C . ALA A 1 119 ? -7.498 5.670 32.649 1.00 44.00 119 ALA A C 1
ATOM 914 O O . ALA A 1 119 ? -8.143 6.699 32.861 1.00 44.00 119 ALA A O 1
ATOM 915 N N . GLY A 1 120 ? -6.560 5.232 33.494 1.00 53.50 120 GLY A N 1
ATOM 916 C CA . GLY A 1 120 ? -6.336 5.834 34.813 1.00 53.50 120 GLY A CA 1
ATOM 917 C C . GLY A 1 120 ? -7.536 5.615 35.743 1.00 53.50 120 GLY A C 1
ATOM 918 O O . GLY A 1 120 ? -8.106 4.529 35.770 1.00 53.50 120 GLY A O 1
ATOM 919 N N . LYS A 1 121 ? -7.957 6.656 36.474 1.00 42.66 121 LYS A N 1
ATOM 920 C CA . LYS A 1 121 ? -9.105 6.608 37.408 1.00 42.66 121 LYS A CA 1
ATOM 921 C C . LYS A 1 121 ? -10.479 6.765 36.736 1.00 42.66 121 LYS A C 1
ATOM 923 O O . LYS A 1 121 ? -11.479 6.937 37.424 1.00 42.66 121 LYS A O 1
ATOM 928 N N . ARG A 1 122 ? -10.556 6.805 35.399 1.00 42.09 122 ARG A N 1
ATOM 929 C CA . ARG A 1 122 ? -11.807 7.077 34.670 1.00 42.09 122 ARG A CA 1
ATOM 930 C C . ARG A 1 122 ? -12.051 6.058 33.565 1.00 42.09 122 ARG A C 1
ATOM 932 O O . ARG A 1 122 ? -11.130 5.593 32.892 1.00 42.09 122 ARG A O 1
ATOM 939 N N . ARG A 1 123 ? -13.326 5.743 33.351 1.00 48.28 123 ARG A N 1
ATOM 940 C CA . ARG A 1 123 ? -13.769 4.883 32.254 1.00 48.28 123 ARG A CA 1
ATOM 941 C C . ARG A 1 123 ? -13.523 5.565 30.912 1.00 48.28 123 ARG A C 1
ATOM 943 O O . ARG A 1 123 ? -13.837 6.744 30.735 1.00 48.28 123 ARG A O 1
ATOM 950 N N . TRP A 1 124 ? -13.018 4.814 29.937 1.00 48.41 124 TRP A N 1
ATOM 951 C CA . TRP A 1 124 ? -12.837 5.333 28.586 1.00 48.41 124 TRP A CA 1
ATOM 952 C C . TRP A 1 124 ? -14.203 5.490 27.882 1.00 48.41 124 TRP A C 1
ATOM 954 O O . TRP A 1 124 ? -14.810 4.511 27.458 1.00 48.41 124 TRP A O 1
ATOM 964 N N . LYS A 1 125 ? -14.691 6.736 27.742 1.00 54.69 125 LYS A N 1
ATOM 965 C CA . LYS A 1 125 ? -16.003 7.093 27.145 1.00 54.69 125 LYS A CA 1
ATOM 966 C C . LYS A 1 125 ? -15.921 7.709 25.731 1.00 54.69 125 LYS A C 1
ATOM 968 O O . LYS A 1 125 ? -16.721 8.573 25.389 1.00 54.69 125 LYS A O 1
ATOM 973 N N . THR A 1 126 ? -14.942 7.358 24.889 1.00 54.66 126 THR A N 1
ATOM 974 C CA . THR A 1 126 ? -14.809 8.020 23.571 1.00 54.66 126 THR A CA 1
ATOM 975 C C . THR A 1 126 ? -15.779 7.430 22.534 1.00 54.66 126 THR A C 1
ATOM 977 O O . THR A 1 126 ? -15.680 6.241 22.229 1.00 54.66 126 THR A O 1
ATOM 980 N N . PRO A 1 127 ? -16.656 8.241 21.906 1.00 61.66 127 PRO A N 1
ATOM 981 C CA . PRO A 1 127 ? -17.535 7.778 20.837 1.00 61.66 127 PRO A CA 1
ATOM 982 C C . PRO A 1 127 ? -16.758 7.215 19.641 1.00 61.66 127 PRO A C 1
ATOM 984 O O . PRO A 1 127 ? -15.772 7.803 19.186 1.00 61.66 127 PRO A O 1
ATOM 987 N N . ARG A 1 128 ? -17.265 6.129 19.042 1.00 57.66 128 ARG A N 1
ATOM 988 C CA . ARG A 1 128 ? -16.665 5.455 17.871 1.00 57.66 128 ARG A CA 1
ATOM 989 C C . ARG A 1 128 ? -16.323 6.416 16.724 1.00 57.66 128 ARG A C 1
ATOM 991 O O . ARG A 1 128 ? -15.292 6.232 16.077 1.00 57.66 128 ARG A O 1
ATOM 998 N N . ARG A 1 129 ? -17.144 7.451 16.488 1.00 69.56 129 ARG A N 1
ATOM 999 C CA . ARG A 1 129 ? -16.902 8.489 15.463 1.00 69.56 129 ARG A CA 1
ATOM 1000 C C . ARG A 1 129 ? -15.579 9.231 15.677 1.00 69.56 129 ARG A C 1
ATOM 1002 O O . ARG A 1 129 ? -14.825 9.419 14.728 1.00 69.56 129 ARG A O 1
ATOM 1009 N N . ILE A 1 130 ? -15.259 9.568 16.928 1.00 65.88 130 ILE A N 1
ATOM 1010 C CA . ILE A 1 130 ? -14.038 10.298 17.290 1.00 65.88 130 ILE A CA 1
ATOM 1011 C C . ILE A 1 130 ? -12.826 9.385 17.114 1.00 65.88 130 ILE A C 1
ATOM 1013 O O . ILE A 1 130 ? -11.824 9.799 16.534 1.00 65.88 130 ILE A O 1
ATOM 1017 N N . CYS A 1 131 ? -12.933 8.117 17.524 1.00 61.59 131 CYS A N 1
ATOM 1018 C CA . CYS A 1 131 ? -11.885 7.127 17.278 1.00 61.59 131 CYS A CA 1
ATOM 1019 C C . CYS A 1 131 ? -11.618 6.962 15.776 1.00 61.59 131 CYS A C 1
ATOM 1021 O O . CYS A 1 131 ? -10.470 7.050 15.352 1.00 61.59 131 CYS A O 1
ATOM 1023 N N . LYS A 1 132 ? -12.661 6.796 14.951 1.00 63.38 132 LYS A N 1
ATOM 1024 C CA . LYS A 1 132 ? -12.520 6.692 13.489 1.00 63.38 132 LYS A CA 1
ATOM 1025 C C . LYS A 1 132 ? -11.892 7.941 12.865 1.00 63.38 132 LYS A C 1
ATOM 1027 O O . LYS A 1 132 ? -11.054 7.791 11.982 1.00 63.38 132 LYS A O 1
ATOM 1032 N N . ALA A 1 133 ? -12.251 9.139 13.324 1.00 70.12 133 ALA A N 1
ATOM 1033 C CA . ALA A 1 133 ? -11.676 10.391 12.831 1.00 70.12 133 ALA A CA 1
ATOM 1034 C C . ALA A 1 133 ? -10.186 10.523 13.191 1.00 70.12 133 ALA A C 1
ATOM 1036 O O . ALA A 1 133 ? -9.358 10.753 12.310 1.00 70.12 133 ALA A O 1
ATOM 1037 N N . LYS A 1 134 ? -9.825 10.283 14.460 1.00 68.12 134 LYS A N 1
ATOM 1038 C CA . LYS A 1 134 ? -8.424 10.289 14.925 1.00 68.12 134 LYS A CA 1
ATOM 1039 C C . LYS A 1 134 ? -7.581 9.239 14.226 1.00 68.12 134 LYS A C 1
ATOM 1041 O O . LYS A 1 134 ? -6.423 9.480 13.892 1.00 68.12 134 LYS A O 1
ATOM 1046 N N . LEU A 1 135 ? -8.178 8.074 13.988 1.00 67.06 135 LEU A N 1
ATOM 1047 C CA . LEU A 1 135 ? -7.624 7.105 13.075 1.00 67.06 135 LEU A CA 1
ATOM 1048 C C . LEU A 1 135 ? -7.435 7.819 11.731 1.00 67.06 135 LEU A C 1
ATOM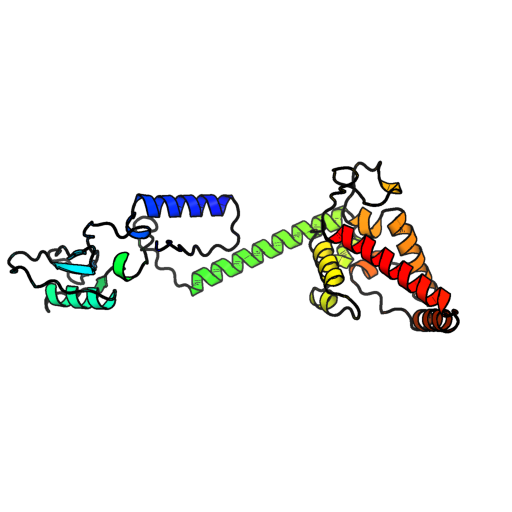 1050 O O . LEU A 1 135 ? -6.287 8.047 11.378 1.00 67.06 135 LEU A O 1
ATOM 1054 N N . ARG A 1 136 ? -8.470 8.191 10.970 1.00 74.06 136 ARG A N 1
ATOM 1055 C CA . ARG A 1 136 ? -8.336 8.733 9.597 1.00 74.06 136 ARG A CA 1
ATOM 1056 C C . ARG A 1 136 ? -7.151 9.698 9.430 1.00 74.06 136 ARG A C 1
ATOM 1058 O O . ARG A 1 136 ? -6.237 9.342 8.689 1.00 74.06 136 ARG A O 1
ATOM 1065 N N . ILE A 1 137 ? -7.079 10.740 10.261 1.00 78.50 137 ILE A N 1
ATOM 1066 C CA . ILE A 1 137 ? -5.985 11.730 10.300 1.00 78.50 137 ILE A CA 1
ATOM 1067 C C . ILE A 1 137 ? -4.603 11.061 10.369 1.00 78.50 137 ILE A C 1
ATOM 1069 O O . ILE A 1 137 ? -3.715 11.331 9.567 1.00 78.50 137 ILE A O 1
ATOM 1073 N N . ARG A 1 138 ? -4.411 10.107 11.287 1.00 73.50 138 ARG A N 1
ATOM 1074 C CA . ARG A 1 138 ? -3.138 9.386 11.430 1.00 73.50 138 ARG A CA 1
ATOM 1075 C C . ARG A 1 138 ? -2.801 8.493 10.228 1.00 73.50 138 ARG A C 1
ATOM 1077 O O . ARG A 1 138 ? -1.632 8.186 10.023 1.00 73.50 138 ARG A O 1
ATOM 1084 N N . ALA A 1 139 ? -3.793 8.010 9.471 1.00 75.50 139 ALA A N 1
ATOM 1085 C CA . ALA A 1 139 ? -3.520 7.181 8.284 1.00 75.50 139 ALA A CA 1
ATOM 1086 C C . ALA A 1 139 ? -3.102 8.065 7.130 1.00 75.50 139 ALA A C 1
ATOM 1088 O O . ALA A 1 139 ? -2.167 7.700 6.435 1.00 75.50 139 ALA A O 1
ATOM 1089 N N . GLU A 1 140 ? -3.778 9.199 6.966 1.00 86.88 140 GLU A N 1
ATOM 1090 C CA . GLU A 1 140 ? -3.442 10.209 5.969 1.00 86.88 140 GLU A CA 1
ATOM 1091 C C . GLU A 1 140 ? -2.027 10.724 6.219 1.00 86.88 140 GLU A C 1
ATOM 1093 O O . GLU A 1 140 ? -1.175 10.548 5.358 1.00 86.88 140 GLU A O 1
ATOM 1098 N N . ALA A 1 141 ? -1.716 11.181 7.438 1.00 86.00 141 ALA A N 1
ATOM 1099 C CA . ALA A 1 141 ? -0.369 11.631 7.799 1.00 86.00 141 ALA A CA 1
ATOM 1100 C C . ALA A 1 141 ? 0.706 10.558 7.537 1.00 86.00 141 ALA A C 1
ATOM 1102 O O . ALA A 1 141 ? 1.756 10.838 6.962 1.00 86.00 141 ALA A O 1
ATOM 1103 N N . LYS A 1 142 ? 0.429 9.299 7.904 1.00 86.75 142 LYS A N 1
ATOM 1104 C CA . LYS A 1 142 ? 1.332 8.176 7.617 1.00 86.75 142 LYS A CA 1
ATOM 1105 C C . LYS A 1 142 ? 1.470 7.915 6.114 1.00 86.75 142 LYS A C 1
ATOM 1107 O O . LYS A 1 142 ? 2.564 7.604 5.657 1.00 86.75 142 LYS A O 1
ATOM 1112 N N . GLY A 1 143 ? 0.371 7.982 5.369 1.00 86.31 143 GLY A N 1
ATOM 1113 C CA . GLY A 1 143 ? 0.344 7.796 3.922 1.00 86.31 143 GLY A CA 1
ATOM 1114 C C . GLY A 1 143 ? 1.182 8.854 3.218 1.00 86.31 143 GLY A C 1
ATOM 1115 O O . GLY A 1 143 ? 2.043 8.496 2.421 1.00 86.31 143 GLY A O 1
ATOM 1116 N N . THR A 1 144 ? 1.000 10.122 3.591 1.00 90.06 144 THR A N 1
ATOM 1117 C CA . THR A 1 144 ? 1.779 11.258 3.090 1.00 90.06 144 THR A CA 1
ATOM 1118 C C . THR A 1 144 ? 3.261 11.101 3.408 1.00 90.06 144 THR A C 1
ATOM 1120 O O . THR A 1 144 ? 4.082 11.224 2.507 1.00 90.06 144 THR A O 1
ATOM 1123 N N . ALA A 1 145 ? 3.617 10.740 4.646 1.00 91.56 145 ALA A N 1
ATOM 1124 C CA . ALA A 1 145 ? 5.013 10.522 5.024 1.00 91.56 145 ALA A CA 1
ATOM 1125 C C . ALA A 1 145 ? 5.663 9.386 4.213 1.00 91.56 145 ALA A C 1
ATOM 1127 O O . ALA A 1 145 ? 6.748 9.558 3.670 1.00 91.56 145 ALA A O 1
ATOM 1128 N N . ILE A 1 146 ? 4.984 8.241 4.067 1.00 89.94 146 ILE A N 1
ATOM 1129 C CA . ILE A 1 146 ? 5.495 7.113 3.269 1.00 89.94 146 ILE A CA 1
ATOM 1130 C C . ILE A 1 146 ? 5.618 7.494 1.788 1.00 89.94 146 ILE A C 1
ATOM 1132 O O . ILE A 1 146 ? 6.584 7.098 1.138 1.00 89.94 146 ILE A O 1
ATOM 1136 N N . ALA A 1 147 ? 4.649 8.233 1.243 1.00 89.19 147 ALA A N 1
ATOM 1137 C CA . ALA A 1 147 ? 4.703 8.718 -0.132 1.00 89.19 147 ALA A CA 1
ATOM 1138 C C . ALA A 1 147 ? 5.892 9.667 -0.338 1.00 89.19 147 ALA A C 1
ATOM 1140 O O . ALA A 1 147 ? 6.644 9.473 -1.286 1.00 89.19 147 ALA A O 1
ATOM 1141 N N . ALA A 1 148 ? 6.122 10.603 0.588 1.00 91.69 148 ALA A N 1
ATOM 1142 C CA . ALA A 1 148 ? 7.268 11.507 0.558 1.00 91.69 148 ALA A CA 1
ATOM 1143 C C . ALA A 1 148 ? 8.604 10.753 0.646 1.00 91.69 148 ALA A C 1
ATOM 1145 O O . ALA A 1 148 ? 9.503 11.023 -0.139 1.00 91.69 148 ALA A O 1
ATOM 1146 N N . THR A 1 149 ? 8.726 9.747 1.523 1.00 93.56 149 THR A N 1
ATOM 1147 C CA . THR A 1 149 ? 9.935 8.905 1.593 1.00 93.56 149 THR A CA 1
ATOM 1148 C C . THR A 1 149 ? 10.200 8.175 0.275 1.00 93.56 149 THR A C 1
ATOM 1150 O O . THR A 1 149 ? 11.335 8.130 -0.186 1.00 93.56 149 THR A O 1
ATOM 1153 N N . ARG A 1 150 ? 9.166 7.596 -0.348 1.00 92.00 150 ARG A N 1
ATOM 1154 C CA . ARG A 1 150 ? 9.304 6.911 -1.645 1.00 92.00 150 ARG A CA 1
ATOM 1155 C C . ARG A 1 150 ? 9.685 7.878 -2.757 1.00 92.00 150 ARG A C 1
ATOM 1157 O O . ARG A 1 150 ? 10.498 7.525 -3.601 1.00 92.00 150 ARG A O 1
ATOM 1164 N N . GLN A 1 151 ? 9.112 9.076 -2.732 1.00 91.50 151 GLN A N 1
ATOM 1165 C CA . GLN A 1 151 ? 9.435 10.125 -3.683 1.00 91.50 151 GLN A CA 1
ATOM 1166 C C . GLN A 1 151 ? 10.880 10.605 -3.525 1.00 91.50 151 GLN A C 1
ATOM 1168 O O . GLN A 1 151 ? 11.567 10.773 -4.526 1.00 91.50 151 GLN A O 1
ATOM 1173 N N . GLY A 1 152 ? 11.359 10.750 -2.285 1.00 93.75 152 GLY A N 1
ATOM 1174 C CA . GLY A 1 152 ? 12.757 11.060 -1.987 1.00 93.75 152 GLY A CA 1
ATOM 1175 C C . GLY A 1 152 ? 13.711 10.016 -2.566 1.00 93.75 152 GLY A C 1
ATOM 1176 O O . GLY A 1 152 ? 14.624 10.378 -3.293 1.00 93.75 152 GLY A O 1
ATOM 1177 N N . ARG A 1 153 ? 13.428 8.721 -2.363 1.00 93.00 153 ARG A N 1
ATOM 1178 C CA . ARG A 1 153 ? 14.221 7.631 -2.965 1.00 93.00 153 ARG A CA 1
ATOM 1179 C C . ARG A 1 153 ? 14.239 7.688 -4.487 1.00 93.00 153 ARG A C 1
ATOM 1181 O O . ARG A 1 153 ? 15.278 7.471 -5.091 1.00 93.00 153 ARG A O 1
ATOM 1188 N N . TRP A 1 154 ? 13.097 7.970 -5.118 1.00 94.06 154 TRP A N 1
ATOM 1189 C CA . TRP A 1 154 ? 13.063 8.157 -6.568 1.00 94.06 154 TRP A CA 1
ATOM 1190 C C . TRP A 1 154 ? 13.944 9.323 -7.009 1.00 94.06 154 TRP A C 1
ATOM 1192 O O . TRP A 1 154 ? 14.731 9.150 -7.931 1.00 94.06 154 TRP A O 1
ATOM 1202 N N . ALA A 1 155 ? 13.859 10.463 -6.322 1.00 94.50 155 ALA A N 1
ATOM 1203 C CA . ALA A 1 155 ? 14.653 11.647 -6.633 1.00 94.50 155 ALA A CA 1
ATOM 1204 C C . ALA A 1 155 ? 16.161 11.454 -6.393 1.00 94.50 155 ALA A C 1
ATOM 1206 O O . ALA A 1 155 ? 16.957 12.066 -7.100 1.00 94.50 155 ALA A O 1
ATOM 1207 N N . GLU A 1 156 ? 16.547 10.610 -5.430 1.00 94.06 156 GLU A N 1
ATOM 1208 C CA . GLU A 1 156 ? 17.940 10.205 -5.196 1.00 94.06 156 GLU A CA 1
ATOM 1209 C C . GLU A 1 156 ? 18.513 9.392 -6.367 1.00 94.06 156 GLU A C 1
ATOM 1211 O O . GLU A 1 156 ? 19.690 9.548 -6.677 1.00 94.06 156 GLU A O 1
ATOM 1216 N N . MET A 1 157 ? 17.697 8.561 -7.032 1.00 92.62 157 MET A N 1
ATOM 1217 C CA . MET A 1 157 ? 18.148 7.757 -8.178 1.00 92.62 157 MET A CA 1
ATOM 1218 C C . MET A 1 157 ? 18.074 8.531 -9.506 1.00 92.62 157 MET A C 1
ATOM 1220 O O . MET A 1 157 ? 19.012 8.494 -10.293 1.00 92.62 157 MET A O 1
ATOM 1224 N N . SER A 1 158 ? 16.962 9.225 -9.779 1.00 93.56 158 SER A N 1
ATOM 1225 C C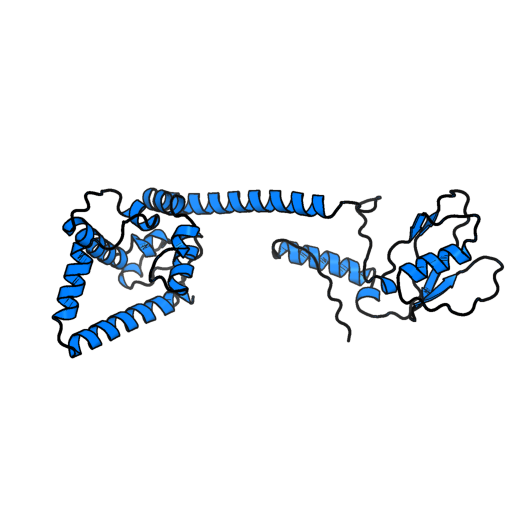A . SER A 1 158 ? 16.783 10.050 -10.983 1.00 93.56 158 SER A CA 1
ATOM 1226 C C . SER A 1 158 ? 15.683 11.095 -10.796 1.00 93.56 158 SER A C 1
ATOM 1228 O O . SER A 1 158 ? 14.549 10.775 -10.429 1.00 93.56 158 SER A O 1
ATOM 1230 N N . LYS A 1 159 ? 15.996 12.356 -11.116 1.00 94.56 159 LYS A N 1
ATOM 1231 C CA . LYS A 1 159 ? 15.032 13.468 -11.065 1.00 94.56 159 LYS A CA 1
ATOM 1232 C C . LYS A 1 159 ? 13.901 13.294 -12.082 1.00 94.56 159 LYS A C 1
ATOM 1234 O O . LYS A 1 159 ? 12.746 13.528 -11.728 1.00 94.56 159 LYS A O 1
ATOM 1239 N N . ASP A 1 160 ? 14.213 12.823 -13.287 1.00 93.44 160 ASP A N 1
ATOM 1240 C CA . ASP A 1 160 ? 13.242 12.677 -14.377 1.00 93.44 160 ASP A CA 1
ATOM 1241 C C . ASP A 1 160 ? 12.290 11.506 -14.109 1.00 93.44 160 ASP A C 1
ATOM 1243 O O . ASP A 1 160 ? 11.067 11.640 -14.218 1.00 93.44 160 ASP A O 1
ATOM 1247 N N . ALA A 1 161 ? 12.823 10.371 -13.641 1.00 92.56 161 ALA A N 1
ATOM 1248 C CA . ALA A 1 161 ? 11.995 9.252 -13.200 1.00 92.56 161 ALA A CA 1
ATOM 1249 C C . ALA A 1 161 ? 11.107 9.655 -12.013 1.00 92.56 161 ALA A C 1
ATOM 1251 O O . ALA A 1 161 ? 9.925 9.309 -11.968 1.00 92.56 161 ALA A O 1
ATOM 1252 N N . ALA A 1 162 ? 11.641 10.429 -11.063 1.00 94.75 162 ALA A N 1
ATOM 1253 C CA . ALA A 1 162 ? 10.886 10.922 -9.917 1.00 94.75 162 ALA A CA 1
ATOM 1254 C C . ALA A 1 162 ? 9.744 11.868 -10.321 1.00 94.75 162 ALA A C 1
ATOM 1256 O O . ALA A 1 162 ? 8.643 11.764 -9.761 1.00 94.75 162 ALA A O 1
ATOM 1257 N N . ALA A 1 163 ? 9.979 12.759 -11.287 1.00 94.81 163 ALA A N 1
ATOM 1258 C CA . ALA A 1 163 ? 8.945 13.610 -11.872 1.00 94.81 163 ALA A CA 1
ATOM 1259 C C . ALA A 1 163 ? 7.860 12.754 -12.545 1.00 94.81 163 ALA A C 1
ATOM 1261 O O . ALA A 1 163 ? 6.671 12.895 -12.237 1.00 94.81 163 ALA A O 1
ATOM 1262 N N . GLY A 1 164 ? 8.272 11.767 -13.347 1.00 92.88 164 GLY A N 1
ATOM 1263 C CA . GLY A 1 164 ? 7.361 10.862 -14.042 1.00 92.88 164 GLY A CA 1
ATOM 1264 C C . GLY A 1 164 ? 6.482 10.048 -13.086 1.00 92.88 164 GLY A C 1
ATOM 1265 O O . GLY A 1 164 ? 5.256 10.032 -13.212 1.00 92.88 164 GLY A O 1
ATOM 1266 N N . ILE A 1 165 ? 7.085 9.438 -12.062 1.00 93.69 165 ILE A N 1
ATOM 1267 C CA . ILE A 1 165 ? 6.385 8.663 -11.026 1.00 93.69 165 ILE A CA 1
ATOM 1268 C C . ILE A 1 165 ? 5.405 9.527 -10.216 1.00 93.69 165 ILE A C 1
ATOM 1270 O O . ILE A 1 165 ? 4.328 9.046 -9.836 1.00 93.69 165 ILE A O 1
ATOM 1274 N N . THR A 1 166 ? 5.738 10.799 -9.975 1.00 92.50 166 THR A N 1
ATOM 1275 C CA . THR A 1 166 ? 4.833 11.756 -9.315 1.00 92.50 166 THR A CA 1
ATOM 1276 C C . THR A 1 166 ? 3.616 12.049 -10.182 1.00 92.50 166 THR A C 1
ATOM 1278 O O . THR A 1 166 ? 2.483 11.996 -9.696 1.00 92.50 166 THR A O 1
ATOM 1281 N N . ALA A 1 167 ? 3.841 12.311 -11.472 1.00 92.31 167 ALA A N 1
ATOM 1282 C CA . ALA A 1 167 ? 2.790 12.609 -12.439 1.00 92.31 167 ALA A CA 1
ATOM 1283 C C . ALA A 1 167 ? 1.909 11.387 -12.768 1.00 92.31 167 ALA A C 1
ATOM 1285 O O . ALA A 1 167 ? 0.743 11.534 -13.152 1.00 92.31 167 ALA A O 1
ATOM 1286 N N . LEU A 1 168 ? 2.426 10.165 -12.598 1.00 91.19 168 LEU A N 1
ATOM 1287 C CA . LEU A 1 168 ? 1.701 8.927 -12.869 1.00 91.19 168 LEU A CA 1
ATOM 1288 C C . LEU A 1 168 ? 0.489 8.769 -11.939 1.00 91.19 168 LEU A C 1
ATOM 1290 O O . LEU A 1 168 ? 0.617 8.334 -10.802 1.00 91.19 168 LEU A O 1
ATOM 1294 N N . ALA A 1 169 ? -0.733 9.032 -12.395 1.00 90.38 169 ALA A N 1
ATOM 1295 C CA . ALA A 1 169 ? -1.927 8.809 -11.573 1.00 90.38 169 ALA A CA 1
ATOM 1296 C C . ALA A 1 169 ? -2.227 7.308 -11.355 1.00 90.38 169 ALA A C 1
ATOM 1298 O O . ALA A 1 169 ? -2.155 6.507 -12.283 1.00 90.38 169 ALA A O 1
ATOM 1299 N N . TRP A 1 170 ? -2.695 6.916 -10.160 1.00 90.12 170 TRP A N 1
ATOM 1300 C CA . TRP A 1 170 ? -3.117 5.524 -9.883 1.00 90.12 170 TRP A CA 1
ATOM 1301 C C . TRP A 1 170 ? -4.209 5.032 -10.841 1.00 90.12 170 TRP A C 1
ATOM 1303 O O . TRP A 1 170 ? -4.190 3.892 -11.292 1.00 90.12 170 TRP A O 1
ATOM 1313 N N . LYS A 1 171 ? -5.153 5.918 -11.184 1.00 88.81 171 LYS A N 1
ATOM 1314 C CA . LYS A 1 171 ? -6.212 5.629 -12.159 1.00 88.81 171 LYS A CA 1
ATOM 1315 C C . LYS A 1 171 ? -5.658 5.390 -13.565 1.00 88.81 171 LYS A C 1
ATOM 1317 O O . LYS A 1 171 ? -6.310 4.697 -14.329 1.00 88.81 171 LYS A O 1
ATOM 1322 N N . ARG A 1 172 ? -4.498 5.962 -13.914 1.00 86.31 172 ARG A N 1
ATOM 1323 C CA . ARG A 1 172 ? -3.881 5.778 -15.232 1.00 86.31 172 ARG A CA 1
ATOM 1324 C C . ARG A 1 172 ? -3.308 4.374 -15.380 1.00 86.31 172 ARG A C 1
ATOM 1326 O O . ARG A 1 172 ? -3.567 3.767 -16.405 1.00 86.31 172 ARG A O 1
ATOM 1333 N N . ILE A 1 173 ? -2.653 3.837 -14.345 1.00 85.75 173 ILE A N 1
ATOM 1334 C CA . ILE A 1 173 ? -2.167 2.443 -14.330 1.00 85.75 173 ILE A CA 1
ATOM 1335 C C . ILE A 1 173 ? -3.313 1.470 -14.671 1.00 85.75 173 ILE A C 1
ATOM 1337 O O . ILE A 1 173 ? -3.170 0.627 -15.544 1.00 85.75 173 ILE A O 1
ATOM 1341 N N . ARG A 1 174 ? -4.494 1.673 -14.072 1.00 81.56 174 ARG A N 1
ATOM 1342 C CA . ARG A 1 174 ? -5.703 0.857 -14.311 1.00 81.56 174 ARG A CA 1
ATOM 1343 C C . ARG A 1 174 ? -6.382 1.057 -15.667 1.00 81.56 174 ARG A C 1
ATOM 1345 O O . ARG A 1 174 ? -7.323 0.344 -15.984 1.00 81.56 174 ARG A O 1
ATOM 1352 N N . ARG A 1 175 ? -5.997 2.091 -16.414 1.00 81.56 175 ARG A N 1
ATOM 1353 C CA . ARG A 1 175 ? -6.606 2.460 -17.702 1.00 81.56 175 ARG A CA 1
ATOM 1354 C C . ARG A 1 175 ? -5.716 2.103 -18.889 1.00 81.56 175 ARG A C 1
ATOM 1356 O O . ARG A 1 175 ? -6.081 2.421 -20.016 1.00 81.56 175 ARG A O 1
ATOM 1363 N N . VAL A 1 176 ? -4.555 1.494 -18.651 1.00 76.62 176 VAL A N 1
ATOM 1364 C CA . VAL A 1 176 ? -3.684 1.027 -19.730 1.00 76.62 176 VAL A CA 1
ATOM 1365 C C . VAL A 1 176 ? -4.382 -0.134 -20.438 1.00 76.62 176 VAL A C 1
ATOM 1367 O O . VAL A 1 176 ? -4.652 -1.171 -19.838 1.00 76.62 176 VAL A O 1
ATOM 1370 N N . VAL A 1 177 ? -4.704 0.064 -21.714 1.00 66.69 177 VAL A N 1
ATOM 1371 C CA . VAL A 1 177 ? -5.343 -0.953 -22.556 1.00 66.69 177 VAL A CA 1
ATOM 1372 C C . VAL A 1 177 ? -4.336 -2.065 -22.853 1.00 66.69 177 VAL A C 1
ATOM 1374 O O . VAL A 1 177 ? -3.183 -1.779 -23.162 1.00 66.69 177 VAL A O 1
ATOM 1377 N N . GLY A 1 178 ? -4.765 -3.325 -22.745 1.00 65.44 178 GLY A N 1
ATOM 1378 C CA . GLY A 1 178 ? -3.907 -4.496 -22.972 1.00 65.44 178 GLY A CA 1
ATOM 1379 C C . GLY A 1 178 ? -2.992 -4.856 -21.797 1.00 65.44 178 GLY A C 1
ATOM 1380 O O . GLY A 1 178 ? -2.251 -5.831 -21.878 1.00 65.44 178 GLY A O 1
ATOM 1381 N N . LEU A 1 179 ? -3.052 -4.110 -20.689 1.00 71.00 179 LEU A N 1
ATOM 1382 C CA . LEU A 1 179 ? -2.315 -4.452 -19.480 1.00 71.00 179 LEU A CA 1
ATOM 1383 C C . LEU A 1 179 ? -3.017 -5.602 -18.752 1.00 71.00 179 LEU A C 1
ATOM 1385 O O . LEU A 1 179 ? -4.150 -5.462 -18.292 1.00 71.00 179 LEU A O 1
ATOM 1389 N N . ASN A 1 180 ? -2.340 -6.742 -18.639 1.00 75.44 180 ASN A N 1
ATOM 1390 C CA . ASN A 1 180 ? -2.829 -7.860 -17.840 1.00 75.44 180 ASN A CA 1
ATOM 1391 C C . ASN A 1 180 ? -2.691 -7.559 -16.323 1.00 75.44 180 ASN A C 1
ATOM 1393 O O . ASN A 1 180 ? -1.986 -6.619 -15.932 1.00 75.44 180 ASN A O 1
ATOM 1397 N N . PRO A 1 181 ? -3.330 -8.349 -15.435 1.00 77.88 181 PRO A N 1
ATOM 1398 C CA . PRO A 1 181 ? -3.261 -8.119 -13.986 1.00 77.88 181 PRO A CA 1
ATOM 1399 C C . PRO A 1 181 ? -1.831 -8.067 -13.423 1.00 77.88 181 PRO A C 1
ATOM 1401 O O . PRO A 1 181 ? -1.555 -7.318 -12.485 1.00 77.88 181 PRO A O 1
ATOM 1404 N N . TRP A 1 182 ? -0.907 -8.829 -14.012 1.00 77.50 182 TRP A N 1
ATOM 1405 C CA . TRP A 1 182 ? 0.504 -8.836 -13.626 1.00 77.50 182 TRP A CA 1
ATOM 1406 C C . TRP A 1 182 ? 1.198 -7.508 -13.953 1.00 77.50 182 TRP A C 1
ATOM 1408 O O . TRP A 1 182 ? 1.867 -6.930 -13.095 1.00 77.50 182 TRP A O 1
ATOM 1418 N N . GLY A 1 183 ? 0.981 -6.970 -15.153 1.00 75.38 183 GLY A N 1
ATOM 1419 C CA . GLY A 1 183 ? 1.524 -5.681 -15.568 1.00 75.38 183 GLY A CA 1
ATOM 1420 C C . GLY A 1 183 ? 0.995 -4.542 -14.697 1.00 75.38 183 GLY A C 1
ATOM 1421 O O . GLY A 1 183 ? 1.757 -3.656 -14.303 1.00 75.38 183 GLY A O 1
ATOM 1422 N N . GLU A 1 184 ? -0.282 -4.603 -14.298 1.00 82.38 184 GLU A N 1
ATOM 1423 C CA . GLU A 1 184 ? -0.847 -3.668 -13.317 1.00 82.38 184 GLU A CA 1
ATOM 1424 C C . GLU A 1 184 ? -0.104 -3.766 -11.982 1.00 82.38 184 GLU A C 1
ATOM 1426 O O . GLU A 1 184 ? 0.331 -2.753 -11.425 1.00 82.38 184 GLU A O 1
ATOM 1431 N N . GLN A 1 185 ? 0.097 -4.987 -11.482 1.00 84.50 185 GLN A N 1
ATOM 1432 C CA . GLN A 1 185 ? 0.791 -5.227 -10.223 1.00 84.50 185 GLN A CA 1
ATOM 1433 C C . GLN A 1 185 ? 2.239 -4.725 -10.252 1.00 84.50 185 GLN A C 1
ATOM 1435 O O . GLN A 1 185 ? 2.694 -4.135 -9.268 1.00 84.50 185 GLN A O 1
ATOM 1440 N N . ILE A 1 186 ? 2.953 -4.907 -11.361 1.00 84.31 186 ILE A N 1
ATOM 1441 C CA . ILE A 1 186 ? 4.321 -4.408 -11.513 1.00 84.31 186 ILE A CA 1
ATOM 1442 C C . ILE A 1 186 ? 4.364 -2.891 -11.529 1.00 84.31 186 ILE A C 1
ATOM 1444 O O . ILE A 1 186 ? 5.121 -2.315 -10.752 1.00 84.31 186 ILE A O 1
ATOM 1448 N N . LEU A 1 187 ? 3.525 -2.223 -12.322 1.00 87.69 187 LEU A N 1
ATOM 1449 C CA . LEU A 1 187 ? 3.494 -0.758 -12.354 1.00 87.69 187 LEU A CA 1
ATOM 1450 C C . LEU A 1 187 ? 3.135 -0.173 -10.981 1.00 87.69 187 LEU A C 1
ATOM 1452 O O . LEU A 1 187 ? 3.727 0.819 -10.543 1.00 87.69 187 LEU A O 1
ATOM 1456 N N . LEU A 1 188 ? 2.221 -0.823 -10.251 1.00 89.81 188 LEU A N 1
ATOM 1457 C CA . LEU A 1 188 ? 1.926 -0.481 -8.861 1.00 89.81 188 LEU A CA 1
ATOM 1458 C C . LEU A 1 188 ? 3.155 -0.659 -7.963 1.00 89.81 188 LEU A C 1
ATOM 1460 O O . LEU A 1 188 ? 3.461 0.238 -7.176 1.00 89.81 188 LEU A O 1
ATOM 1464 N N . ARG A 1 189 ? 3.867 -1.786 -8.062 1.00 90.00 189 ARG A N 1
ATOM 1465 C CA . ARG A 1 189 ? 5.062 -2.063 -7.249 1.00 90.00 189 ARG A CA 1
ATOM 1466 C C . ARG A 1 189 ? 6.210 -1.109 -7.568 1.00 90.00 189 ARG A C 1
ATOM 1468 O O . ARG A 1 189 ? 6.830 -0.624 -6.625 1.00 90.00 189 ARG A O 1
ATOM 1475 N N . ILE A 1 190 ? 6.451 -0.780 -8.837 1.00 89.06 190 ILE A N 1
ATOM 1476 C CA . ILE A 1 190 ? 7.465 0.200 -9.258 1.00 89.06 190 ILE A CA 1
ATOM 1477 C C . ILE A 1 190 ? 7.152 1.552 -8.621 1.00 89.06 190 ILE A C 1
ATOM 1479 O O . ILE A 1 190 ? 7.961 2.098 -7.867 1.00 89.06 190 ILE A O 1
ATOM 1483 N N . LYS A 1 191 ? 5.924 2.046 -8.810 1.00 90.44 191 LYS A N 1
ATOM 1484 C CA . LYS A 1 191 ? 5.486 3.311 -8.214 1.00 90.44 191 LYS A CA 1
ATOM 1485 C C . LYS A 1 191 ? 5.580 3.310 -6.683 1.00 90.44 191 LYS A C 1
ATOM 1487 O O . LYS A 1 191 ? 5.887 4.330 -6.069 1.00 90.44 191 LYS A O 1
ATOM 1492 N N . LEU A 1 192 ? 5.322 2.169 -6.047 1.00 90.50 192 LEU A N 1
ATOM 1493 C CA . LEU A 1 192 ? 5.394 2.001 -4.595 1.00 90.50 192 LEU A CA 1
ATOM 1494 C C . LEU A 1 192 ? 6.802 1.696 -4.063 1.00 90.50 192 LEU A C 1
ATOM 1496 O O . LEU A 1 192 ? 6.923 1.563 -2.839 1.00 90.50 192 LEU A O 1
ATOM 1500 N N . GLN A 1 193 ? 7.834 1.597 -4.914 1.00 89.06 193 GLN A N 1
ATOM 1501 C CA . GLN A 1 193 ? 9.181 1.165 -4.507 1.00 89.06 193 GLN A CA 1
ATOM 1502 C C . GLN A 1 193 ? 9.144 -0.189 -3.772 1.00 89.06 193 GLN A C 1
ATOM 1504 O O . GLN A 1 193 ? 9.717 -0.363 -2.699 1.00 89.06 193 GLN A O 1
ATOM 1509 N N . ALA A 1 194 ? 8.357 -1.122 -4.307 1.00 88.44 194 ALA A N 1
ATOM 1510 C CA . ALA A 1 194 ? 8.030 -2.405 -3.688 1.00 88.44 194 ALA A CA 1
ATOM 1511 C C . ALA A 1 194 ? 8.375 -3.611 -4.578 1.00 88.44 194 ALA A C 1
ATOM 1513 O O . ALA A 1 194 ? 7.894 -4.711 -4.317 1.00 88.44 194 ALA A O 1
ATOM 1514 N N . VAL A 1 195 ? 9.160 -3.406 -5.638 1.00 85.44 195 VAL A N 1
ATOM 1515 C CA . VAL A 1 195 ? 9.750 -4.506 -6.411 1.00 85.44 195 VAL A CA 1
ATOM 1516 C C . VAL A 1 195 ? 10.966 -5.016 -5.644 1.00 85.44 195 VAL A C 1
ATOM 1518 O O . VAL A 1 195 ? 11.787 -4.214 -5.195 1.00 85.44 195 VAL A O 1
ATOM 1521 N N . SER A 1 196 ? 11.051 -6.332 -5.463 1.00 83.19 196 SER A N 1
ATOM 1522 C CA . SER A 1 196 ? 12.232 -6.963 -4.884 1.00 83.19 196 SER A CA 1
ATOM 1523 C C . SER A 1 196 ? 13.399 -6.836 -5.860 1.00 83.19 196 SER A C 1
ATOM 1525 O O . SER A 1 196 ? 13.252 -7.131 -7.041 1.00 83.19 196 SER A O 1
ATOM 1527 N N . LEU A 1 197 ? 14.553 -6.395 -5.364 1.00 83.38 197 LEU A N 1
ATOM 1528 C CA . LEU A 1 197 ? 15.814 -6.419 -6.113 1.00 83.38 197 LEU A CA 1
ATOM 1529 C C . LEU A 1 197 ? 16.656 -7.642 -5.738 1.00 83.38 197 LEU A C 1
ATOM 1531 O O . LEU A 1 197 ? 17.854 -7.666 -5.984 1.00 83.38 197 LEU A O 1
ATOM 1535 N N . PHE A 1 198 ? 16.061 -8.633 -5.073 1.00 82.56 198 PHE A N 1
ATOM 1536 C CA . PHE A 1 198 ? 16.755 -9.867 -4.744 1.00 82.56 198 PHE A CA 1
ATOM 1537 C C . PHE A 1 198 ? 16.939 -10.710 -6.008 1.00 82.56 198 PHE A C 1
ATOM 1539 O O . PHE A 1 198 ? 15.963 -11.089 -6.654 1.00 82.56 198 PHE A O 1
ATOM 1546 N N . ASN A 1 199 ? 18.189 -11.017 -6.335 1.00 76.56 199 ASN A N 1
ATOM 1547 C CA . ASN A 1 199 ? 18.552 -11.920 -7.408 1.00 76.56 199 ASN A CA 1
ATOM 1548 C C . ASN A 1 199 ? 18.845 -13.312 -6.807 1.00 76.56 199 ASN A C 1
ATOM 1550 O O . ASN A 1 199 ? 19.816 -13.465 -6.058 1.00 76.56 199 ASN A O 1
ATOM 1554 N N . PRO A 1 200 ? 18.036 -14.340 -7.129 1.00 72.00 200 PRO A N 1
ATOM 1555 C CA . PRO A 1 200 ? 18.223 -15.683 -6.587 1.00 72.00 200 PRO A CA 1
ATOM 1556 C C . PRO A 1 200 ? 19.492 -16.370 -7.105 1.00 72.00 200 PRO A C 1
ATOM 1558 O O . PRO A 1 200 ? 20.016 -17.244 -6.422 1.00 72.00 200 PRO A O 1
ATOM 1561 N N . VAL A 1 201 ? 20.011 -15.970 -8.271 1.00 73.88 201 VAL A N 1
ATOM 1562 C CA . VAL A 1 201 ? 21.225 -16.548 -8.875 1.00 73.88 201 VAL A CA 1
ATOM 1563 C C . VAL A 1 201 ? 22.469 -16.147 -8.087 1.00 73.88 201 VAL A C 1
ATOM 1565 O O . VAL A 1 201 ? 23.355 -16.966 -7.867 1.00 73.88 201 VAL A O 1
ATOM 1568 N N . THR A 1 202 ? 22.528 -14.896 -7.630 1.00 73.12 202 THR A N 1
ATOM 1569 C CA . THR A 1 202 ? 23.656 -14.373 -6.843 1.00 73.12 202 THR A CA 1
ATOM 1570 C C . THR A 1 202 ? 23.401 -14.407 -5.336 1.00 73.12 202 THR A C 1
ATOM 1572 O O . THR A 1 202 ? 24.261 -13.987 -4.566 1.00 73.12 202 THR A O 1
ATOM 1575 N N . ALA A 1 203 ? 22.230 -14.900 -4.907 1.00 77.94 203 ALA A N 1
ATOM 1576 C CA . ALA A 1 203 ? 21.779 -14.931 -3.515 1.00 77.94 203 ALA A CA 1
ATOM 1577 C C . ALA A 1 203 ? 21.930 -13.576 -2.787 1.00 77.94 203 ALA A C 1
ATOM 1579 O O . ALA A 1 203 ? 22.246 -13.518 -1.597 1.00 77.94 203 ALA A O 1
ATOM 1580 N N . GLY A 1 204 ? 21.693 -12.472 -3.500 1.00 78.44 204 GLY A N 1
ATOM 1581 C CA . GLY A 1 204 ? 21.932 -11.115 -3.010 1.00 78.44 204 GLY A CA 1
ATOM 1582 C C . GLY A 1 204 ? 21.060 -10.075 -3.704 1.00 78.44 204 GLY A C 1
ATOM 1583 O O . GLY A 1 204 ? 20.254 -10.398 -4.572 1.00 78.44 204 GLY A O 1
ATOM 1584 N N . LEU A 1 205 ? 21.194 -8.807 -3.312 1.00 81.38 205 LEU A N 1
ATOM 1585 C CA . LEU A 1 205 ? 20.553 -7.719 -4.049 1.00 81.38 205 LEU A CA 1
ATOM 1586 C C . LEU A 1 205 ? 21.305 -7.508 -5.361 1.00 81.38 205 LEU A C 1
ATOM 1588 O O . LEU A 1 205 ? 22.502 -7.234 -5.341 1.00 81.38 205 LEU A O 1
ATOM 1592 N N . GLY A 1 206 ? 20.612 -7.624 -6.489 1.00 81.00 206 GLY A N 1
ATOM 1593 C CA . GLY A 1 206 ? 21.224 -7.369 -7.774 1.00 81.00 206 GLY A CA 1
ATOM 1594 C C . GLY A 1 206 ? 20.265 -7.346 -8.954 1.00 81.00 206 GLY A C 1
ATOM 1595 O O . GLY A 1 206 ? 19.084 -7.669 -8.859 1.00 81.00 206 GLY A O 1
ATOM 1596 N N . CYS A 1 207 ? 20.799 -6.932 -10.094 1.00 82.06 207 CYS A N 1
ATOM 1597 C CA . CYS A 1 207 ? 20.086 -6.887 -11.359 1.00 82.06 207 CYS A CA 1
ATOM 1598 C C . CYS A 1 207 ? 20.005 -8.319 -11.901 1.00 82.06 207 CYS A C 1
ATOM 1600 O O . CYS A 1 207 ? 20.986 -9.060 -11.785 1.00 82.06 207 CYS A O 1
ATOM 1602 N N . PRO A 1 208 ? 18.870 -8.729 -12.488 1.00 76.69 208 PRO A N 1
ATOM 1603 C CA . PRO A 1 208 ? 18.736 -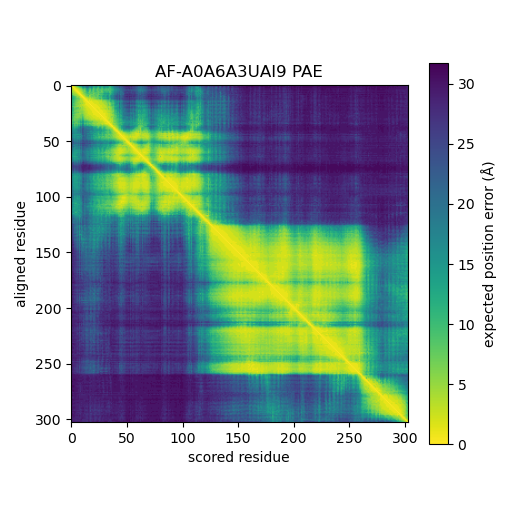10.061 -13.070 1.00 76.69 208 PRO A CA 1
ATOM 1604 C C . PRO A 1 208 ? 19.543 -10.236 -14.369 1.00 76.69 208 PRO A C 1
ATOM 1606 O O . PRO A 1 208 ? 19.710 -11.361 -14.828 1.00 76.69 208 PRO A O 1
ATOM 1609 N N . HIS A 1 209 ? 20.038 -9.152 -14.977 1.00 77.56 209 HIS A N 1
ATOM 1610 C CA . HIS A 1 209 ? 20.771 -9.208 -16.242 1.00 77.56 209 HIS A CA 1
ATOM 1611 C C . HIS A 1 209 ? 22.237 -9.619 -16.042 1.00 77.56 209 HIS A C 1
ATOM 1613 O O . HIS A 1 209 ? 22.926 -9.093 -15.164 1.00 77.56 209 HIS A O 1
ATOM 1619 N N . ALA A 1 210 ? 22.723 -10.522 -16.900 1.00 76.06 210 ALA A N 1
ATOM 1620 C CA . ALA A 1 210 ? 24.071 -11.093 -16.827 1.00 76.06 210 ALA A CA 1
ATOM 1621 C C . ALA A 1 210 ? 25.187 -10.032 -16.896 1.00 76.06 210 ALA A C 1
ATOM 1623 O O . ALA A 1 210 ? 26.195 -10.144 -16.199 1.00 76.06 210 ALA A O 1
ATOM 1624 N N . ASP A 1 211 ? 24.970 -8.950 -17.646 1.00 79.69 211 ASP A N 1
ATOM 1625 C CA . ASP A 1 211 ? 25.944 -7.859 -17.792 1.00 79.69 211 ASP A CA 1
ATOM 1626 C C . ASP A 1 211 ? 26.112 -7.011 -16.519 1.00 79.69 211 ASP A C 1
ATOM 1628 O O . ASP A 1 211 ? 27.003 -6.167 -16.432 1.00 79.69 211 ASP A O 1
ATOM 1632 N N . CYS A 1 212 ? 25.266 -7.223 -15.507 1.00 80.94 212 CYS A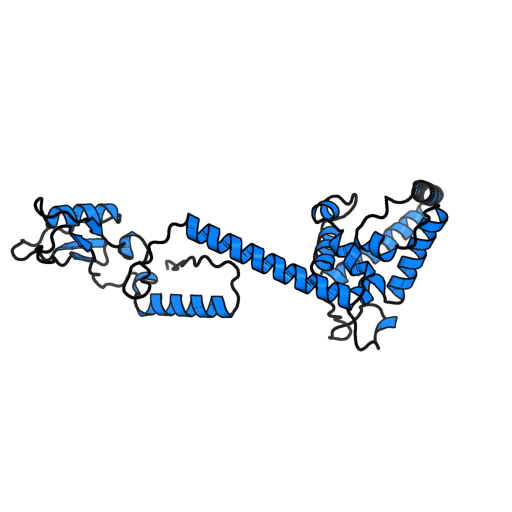 N 1
ATOM 1633 C CA . CYS A 1 212 ? 25.237 -6.436 -14.275 1.00 80.94 212 CYS A CA 1
ATOM 1634 C C . CYS A 1 212 ? 25.784 -7.180 -13.046 1.00 80.94 212 CYS A C 1
ATOM 1636 O O . CYS A 1 212 ? 25.723 -6.642 -11.942 1.00 80.94 212 CYS A O 1
ATOM 1638 N N . VAL A 1 213 ? 26.327 -8.393 -13.208 1.00 71.12 213 VAL A N 1
ATOM 1639 C CA . VAL A 1 213 ? 26.729 -9.284 -12.096 1.00 71.12 213 VAL A CA 1
ATOM 1640 C C . VAL A 1 213 ? 27.801 -8.678 -11.173 1.00 71.12 213 VAL A C 1
ATOM 1642 O O . VAL A 1 213 ? 27.896 -9.070 -10.015 1.00 71.12 213 VAL A O 1
ATOM 1645 N N . ARG A 1 214 ? 28.591 -7.703 -11.649 1.00 70.06 214 ARG A N 1
ATOM 1646 C CA . ARG A 1 214 ? 29.695 -7.072 -10.892 1.00 70.06 214 ARG A CA 1
ATOM 1647 C C . ARG A 1 214 ? 29.378 -5.683 -10.319 1.00 70.06 214 ARG A C 1
ATOM 1649 O O . ARG A 1 214 ? 30.295 -4.984 -9.902 1.00 70.06 214 ARG A O 1
ATOM 1656 N N . LEU A 1 215 ? 28.122 -5.237 -10.346 1.00 73.62 215 LEU A N 1
ATOM 1657 C CA . LEU A 1 215 ? 27.752 -3.919 -9.822 1.00 73.62 215 LEU A CA 1
ATOM 1658 C C . LEU A 1 215 ? 27.368 -4.006 -8.338 1.00 73.62 215 LEU A C 1
ATOM 1660 O O . LEU A 1 215 ? 26.375 -4.634 -7.984 1.00 73.62 215 LEU A O 1
ATOM 1664 N N . ASP A 1 216 ? 28.120 -3.306 -7.484 1.00 63.91 216 ASP A N 1
ATOM 1665 C CA . ASP A 1 216 ? 27.927 -3.302 -6.022 1.00 63.91 216 ASP A CA 1
ATOM 1666 C C . ASP A 1 216 ? 26.663 -2.563 -5.555 1.00 63.91 216 ASP A C 1
ATOM 1668 O O . ASP A 1 216 ? 26.186 -2.759 -4.435 1.00 63.91 216 ASP A O 1
ATOM 1672 N N . ARG A 1 217 ? 26.118 -1.667 -6.385 1.00 69.88 217 ARG A N 1
ATOM 1673 C CA . ARG A 1 217 ? 24.909 -0.897 -6.071 1.00 69.88 217 ARG A CA 1
ATOM 1674 C C . ARG A 1 217 ? 23.927 -0.973 -7.218 1.00 69.88 217 ARG A C 1
ATOM 1676 O O . ARG A 1 217 ? 24.150 -0.402 -8.280 1.00 69.88 217 ARG A O 1
ATOM 1683 N N . ILE A 1 218 ? 22.826 -1.667 -6.962 1.00 82.12 218 ILE A N 1
ATOM 1684 C CA . ILE A 1 218 ? 21.740 -1.836 -7.913 1.00 82.12 218 ILE A CA 1
ATOM 1685 C C . ILE A 1 218 ? 20.467 -1.351 -7.242 1.00 82.12 218 ILE A C 1
ATOM 1687 O O . ILE A 1 218 ? 20.042 -1.881 -6.216 1.00 82.12 218 ILE A O 1
ATOM 1691 N N . ASP A 1 219 ? 19.888 -0.309 -7.822 1.00 88.00 219 ASP A N 1
ATOM 1692 C CA . ASP A 1 219 ? 18.626 0.261 -7.392 1.00 88.00 219 ASP A CA 1
ATOM 1693 C C . ASP A 1 219 ? 17.524 -0.003 -8.428 1.00 88.00 219 ASP A C 1
ATOM 1695 O O . ASP A 1 219 ? 17.724 -0.633 -9.473 1.00 88.00 219 ASP A O 1
ATOM 1699 N N . LEU A 1 220 ? 16.314 0.444 -8.105 1.00 87.38 220 LEU A N 1
ATOM 1700 C CA . LEU A 1 220 ? 15.150 0.197 -8.943 1.00 87.38 220 LEU A CA 1
ATOM 1701 C C . LEU A 1 220 ? 15.251 0.929 -10.287 1.00 87.38 220 LEU A C 1
ATOM 1703 O O . LEU A 1 220 ? 14.783 0.418 -11.302 1.00 87.38 220 LEU A O 1
ATOM 1707 N N . HIS A 1 221 ? 15.867 2.111 -10.305 1.00 91.06 221 HIS A N 1
ATOM 1708 C CA . HIS A 1 221 ? 16.080 2.862 -11.537 1.00 91.06 221 HIS A CA 1
ATOM 1709 C C . HIS A 1 221 ? 17.072 2.140 -12.447 1.00 91.06 221 HIS A C 1
ATOM 1711 O O . HIS A 1 221 ? 16.795 1.979 -13.632 1.00 91.06 221 HIS A O 1
ATOM 1717 N N . HIS A 1 222 ? 18.157 1.594 -11.902 1.00 89.06 222 HIS A N 1
ATOM 1718 C CA . HIS A 1 222 ? 19.099 0.784 -12.661 1.00 89.06 222 HIS A CA 1
ATOM 1719 C C . HIS A 1 222 ? 18.406 -0.405 -13.335 1.00 89.06 222 HIS A C 1
ATOM 1721 O O . HIS A 1 222 ? 18.550 -0.594 -14.540 1.00 89.06 222 HIS A O 1
ATOM 1727 N N . VAL A 1 223 ? 17.606 -1.184 -12.601 1.00 85.62 223 VAL A N 1
ATOM 1728 C CA . VAL A 1 223 ? 16.947 -2.369 -13.178 1.00 85.62 223 VAL A CA 1
ATOM 1729 C C . VAL A 1 223 ? 15.987 -2.002 -14.313 1.00 85.62 223 VAL A C 1
ATOM 1731 O O . VAL A 1 223 ? 16.002 -2.659 -15.352 1.00 85.62 223 VAL A O 1
ATOM 1734 N N . PHE A 1 224 ? 15.181 -0.950 -14.146 1.00 84.31 224 PHE A N 1
ATOM 1735 C CA . PHE A 1 224 ? 14.131 -0.598 -15.111 1.00 84.31 224 PHE A CA 1
ATOM 1736 C C . PHE A 1 224 ? 14.554 0.404 -16.190 1.00 84.31 224 PHE A C 1
ATOM 1738 O O . PHE A 1 224 ? 13.851 0.551 -17.188 1.00 84.31 224 PHE A O 1
ATOM 1745 N N . TRP A 1 225 ? 15.671 1.100 -16.003 1.00 87.94 225 TRP A N 1
ATOM 1746 C CA . TRP A 1 225 ? 16.119 2.156 -16.905 1.00 87.94 225 TRP A CA 1
ATOM 1747 C C . TRP A 1 225 ? 17.616 2.097 -17.189 1.00 87.94 225 TRP A C 1
ATOM 1749 O O . TRP A 1 225 ? 17.998 2.169 -18.352 1.00 87.94 225 TRP A O 1
ATOM 1759 N N . GLY A 1 226 ? 18.457 1.977 -16.159 1.00 87.00 226 GLY A N 1
ATOM 1760 C CA . GLY A 1 226 ? 19.904 2.204 -16.266 1.00 87.00 226 GLY A CA 1
ATOM 1761 C C . GLY A 1 226 ? 20.761 1.029 -16.756 1.00 87.00 226 GLY A C 1
ATOM 1762 O O . GLY A 1 226 ? 21.850 1.266 -17.274 1.00 87.00 226 GLY A O 1
ATOM 1763 N N . CYS A 1 227 ? 20.322 -0.221 -16.612 1.00 88.31 227 CYS A N 1
ATOM 1764 C CA . CYS A 1 227 ? 21.132 -1.385 -16.985 1.00 88.31 227 CYS A CA 1
ATOM 1765 C C . CYS A 1 227 ? 21.333 -1.491 -18.512 1.00 88.31 227 CYS A C 1
ATOM 1767 O O . CYS A 1 227 ? 20.532 -0.928 -19.265 1.00 88.31 227 CYS A O 1
ATOM 1769 N N . PRO A 1 228 ? 22.370 -2.198 -19.009 1.00 87.31 228 PRO A N 1
ATOM 1770 C CA . PRO A 1 228 ? 22.632 -2.321 -20.448 1.00 87.31 228 PRO A CA 1
ATOM 1771 C C . PRO A 1 228 ? 21.436 -2.870 -21.238 1.00 87.31 228 PRO A C 1
ATOM 1773 O O . PRO A 1 228 ? 21.016 -2.256 -22.215 1.00 87.31 228 PRO A O 1
ATOM 1776 N N . ALA A 1 229 ? 20.794 -3.931 -20.745 1.00 82.38 229 ALA A N 1
ATOM 1777 C CA . ALA A 1 229 ? 19.605 -4.496 -21.382 1.00 82.38 229 ALA A CA 1
ATOM 1778 C C . ALA A 1 229 ? 18.433 -3.492 -21.440 1.00 82.38 229 ALA A C 1
ATOM 1780 O O . ALA A 1 229 ? 17.815 -3.299 -22.488 1.00 82.38 229 ALA A O 1
ATOM 1781 N N . ALA A 1 230 ? 18.154 -2.779 -20.340 1.00 84.38 230 ALA A N 1
ATOM 1782 C CA . ALA A 1 230 ? 17.130 -1.728 -20.328 1.00 84.38 230 ALA A CA 1
ATOM 1783 C C . ALA A 1 230 ? 17.507 -0.546 -21.236 1.00 84.38 230 ALA A C 1
ATOM 1785 O O . ALA A 1 230 ? 16.635 0.059 -21.861 1.00 84.38 230 ALA A O 1
ATOM 1786 N N . THR A 1 231 ? 18.802 -0.239 -21.347 1.00 86.75 231 THR A N 1
ATOM 1787 C CA . THR A 1 231 ? 19.355 0.785 -22.242 1.00 86.75 231 THR A CA 1
ATOM 1788 C C . THR A 1 231 ? 19.101 0.468 -23.705 1.00 86.75 231 THR A C 1
ATOM 1790 O O . THR A 1 231 ? 18.703 1.341 -24.477 1.00 86.75 231 THR A O 1
ATOM 1793 N N . GLU A 1 232 ? 19.310 -0.777 -24.093 1.00 83.94 232 GLU A N 1
ATOM 1794 C CA . GLU A 1 232 ? 19.093 -1.212 -25.461 1.00 83.94 232 GLU A CA 1
ATOM 1795 C C . GLU A 1 232 ? 17.599 -1.218 -25.809 1.00 83.94 232 GLU A C 1
ATOM 1797 O O . GLU A 1 232 ? 17.179 -0.617 -26.805 1.00 83.94 232 GLU A O 1
ATOM 1802 N N . LEU A 1 233 ? 16.771 -1.784 -24.925 1.00 78.56 233 LEU A N 1
ATOM 1803 C CA . LEU A 1 233 ? 15.317 -1.803 -25.089 1.00 78.56 233 LEU A CA 1
ATOM 1804 C C . LEU A 1 233 ? 14.731 -0.387 -25.164 1.00 78.56 233 LEU A C 1
ATOM 1806 O O . LEU A 1 233 ? 13.943 -0.096 -26.070 1.00 78.56 233 LEU A O 1
ATOM 1810 N N . ARG A 1 234 ? 15.141 0.528 -24.270 1.00 83.38 234 ARG A N 1
ATOM 1811 C CA . ARG A 1 234 ? 14.674 1.924 -24.312 1.00 83.38 234 ARG A CA 1
ATOM 1812 C C . ARG A 1 234 ? 15.146 2.628 -25.579 1.00 83.38 234 ARG A C 1
ATOM 1814 O O . ARG A 1 234 ? 14.383 3.410 -26.133 1.00 83.38 234 ARG A O 1
ATOM 1821 N N . ALA A 1 235 ? 16.369 2.372 -26.050 1.00 83.44 235 ALA A N 1
ATOM 1822 C CA . ALA A 1 235 ? 16.889 3.008 -27.256 1.00 83.44 235 ALA A CA 1
ATOM 1823 C C . ALA A 1 235 ? 16.075 2.581 -28.480 1.00 83.44 235 ALA A C 1
ATOM 1825 O O . ALA A 1 235 ? 15.623 3.439 -29.236 1.00 83.44 235 ALA A O 1
ATOM 1826 N N . SER A 1 236 ? 15.801 1.280 -28.621 1.00 79.50 236 SER A N 1
ATOM 1827 C CA . SER A 1 236 ? 14.919 0.745 -29.666 1.00 79.50 236 SER A CA 1
ATOM 1828 C C . SER A 1 236 ? 13.541 1.406 -29.623 1.00 79.50 236 SER A C 1
ATOM 1830 O O . SER A 1 236 ? 13.034 1.911 -30.628 1.00 79.50 236 SER A O 1
ATOM 1832 N N . LEU A 1 237 ? 12.964 1.490 -28.428 1.00 77.00 237 LEU A N 1
ATOM 1833 C CA . LEU A 1 237 ? 11.647 2.056 -28.202 1.00 77.00 237 LEU A CA 1
ATOM 1834 C C . LEU A 1 237 ? 11.587 3.574 -28.506 1.00 77.00 237 LEU A C 1
ATOM 1836 O O . LEU A 1 237 ? 10.713 4.031 -29.246 1.00 77.00 237 LEU A O 1
ATOM 1840 N N . ILE A 1 238 ? 12.540 4.359 -27.998 1.00 84.12 238 ILE A N 1
ATOM 1841 C CA . ILE A 1 238 ? 12.657 5.807 -28.241 1.00 84.12 238 ILE A CA 1
ATOM 1842 C C . ILE A 1 238 ? 12.912 6.090 -29.722 1.00 84.12 238 ILE A C 1
ATOM 1844 O O . ILE A 1 238 ? 12.306 7.007 -30.278 1.00 84.12 238 ILE A O 1
ATOM 1848 N N . ASN A 1 239 ? 13.775 5.310 -30.376 1.00 83.38 239 ASN A N 1
ATOM 1849 C CA . ASN A 1 239 ? 14.072 5.476 -31.796 1.00 83.38 239 ASN A CA 1
ATOM 1850 C C . ASN A 1 239 ? 12.818 5.281 -32.645 1.00 83.38 239 ASN A C 1
ATOM 1852 O O . ASN A 1 239 ? 12.558 6.107 -33.514 1.00 83.38 239 ASN A O 1
ATOM 1856 N N . ARG A 1 240 ? 11.977 4.285 -32.334 1.00 74.88 240 ARG A N 1
ATOM 1857 C CA . ARG A 1 240 ? 10.681 4.116 -33.009 1.00 74.88 240 ARG A CA 1
ATOM 1858 C C . ARG A 1 240 ? 9.805 5.362 -32.860 1.00 74.88 240 ARG A C 1
ATOM 1860 O O . ARG A 1 240 ? 9.287 5.861 -33.857 1.00 74.88 240 ARG A O 1
ATOM 1867 N N . TRP A 1 241 ? 9.674 5.916 -31.652 1.00 75.81 241 TRP A N 1
ATOM 1868 C CA . TRP A 1 241 ? 8.903 7.151 -31.441 1.00 75.81 241 TRP A CA 1
ATOM 1869 C C . TRP A 1 241 ? 9.482 8.360 -32.181 1.00 75.81 241 TRP A C 1
ATOM 1871 O O . TRP A 1 241 ? 8.720 9.130 -32.770 1.00 75.81 241 TRP A O 1
ATOM 1881 N N . LYS A 1 242 ? 10.810 8.509 -32.210 1.00 82.06 242 LYS A N 1
ATOM 1882 C CA . LYS A 1 242 ? 11.484 9.552 -32.997 1.00 82.06 242 LYS A CA 1
ATOM 1883 C C . LYS A 1 242 ? 11.211 9.387 -34.493 1.00 82.06 242 LYS A C 1
ATOM 1885 O O . LYS A 1 242 ? 10.833 10.359 -35.141 1.00 82.06 242 LYS A O 1
ATOM 1890 N N . SER A 1 243 ? 11.320 8.168 -35.027 1.00 78.38 243 SER A N 1
ATOM 1891 C CA . SER A 1 243 ? 10.995 7.848 -36.425 1.00 78.38 243 SER A CA 1
ATOM 1892 C C . SER A 1 243 ? 9.529 8.115 -36.763 1.00 78.38 243 SER A C 1
ATOM 1894 O O . SER A 1 243 ? 9.213 8.484 -37.888 1.00 78.38 243 SER A O 1
ATOM 1896 N N . ALA A 1 244 ? 8.630 7.996 -35.786 1.00 72.50 244 ALA A N 1
ATOM 1897 C CA . ALA A 1 244 ? 7.228 8.366 -35.929 1.00 72.50 244 ALA A CA 1
ATOM 1898 C C . ALA A 1 244 ? 6.951 9.878 -35.783 1.00 72.50 244 ALA A C 1
ATOM 1900 O O . ALA A 1 244 ? 5.791 10.288 -35.740 1.00 72.50 244 ALA A O 1
ATOM 1901 N N . GLY A 1 245 ? 7.993 10.711 -35.693 1.00 77.12 245 GLY A N 1
ATOM 1902 C CA . GLY A 1 245 ? 7.886 12.170 -35.656 1.00 77.12 245 GLY A CA 1
ATOM 1903 C C . GLY A 1 245 ? 7.691 12.775 -34.264 1.00 77.12 245 GLY A C 1
ATOM 1904 O O . GLY A 1 245 ? 7.430 13.975 -34.162 1.00 77.12 245 GLY A O 1
ATOM 1905 N N . VAL A 1 246 ? 7.827 11.998 -33.182 1.00 79.69 246 VAL A N 1
ATOM 1906 C CA . VAL A 1 246 ? 7.726 12.532 -31.815 1.00 79.69 246 VAL A CA 1
ATOM 1907 C C . VAL A 1 246 ? 8.970 13.359 -31.482 1.00 79.69 246 VAL A C 1
ATOM 1909 O O . VAL A 1 246 ? 10.055 12.826 -31.255 1.00 79.69 246 VAL A O 1
ATOM 1912 N N . LYS A 1 247 ? 8.798 14.683 -31.411 1.00 79.19 247 LYS A N 1
ATOM 1913 C CA . LYS A 1 247 ? 9.842 15.657 -31.052 1.00 79.19 247 LYS A CA 1
ATOM 1914 C C . LYS A 1 247 ? 9.835 15.945 -29.547 1.00 79.19 247 LYS A C 1
ATOM 1916 O O . LYS A 1 247 ? 9.479 17.039 -29.123 1.00 79.19 247 LYS A O 1
ATOM 1921 N N . ARG A 1 248 ? 10.175 14.941 -28.737 1.00 81.81 248 ARG A N 1
ATOM 1922 C CA . ARG A 1 248 ? 10.338 15.074 -27.278 1.00 81.81 248 ARG A CA 1
ATOM 1923 C C . ARG A 1 248 ? 11.792 14.873 -26.878 1.00 81.81 248 ARG A C 1
ATOM 1925 O O . ARG A 1 248 ? 12.538 14.195 -27.579 1.00 81.81 248 ARG A O 1
ATOM 1932 N N . THR A 1 249 ? 12.181 15.455 -25.753 1.00 83.38 249 THR A N 1
ATOM 1933 C CA . THR A 1 249 ? 13.503 15.267 -25.130 1.00 83.38 249 THR A CA 1
ATOM 1934 C C . THR A 1 249 ? 13.391 14.620 -23.749 1.00 83.38 249 THR A C 1
ATOM 1936 O O . THR A 1 249 ? 14.321 13.957 -23.308 1.00 83.38 249 THR A O 1
ATOM 1939 N N . ASP A 1 250 ? 12.221 14.713 -23.120 1.00 88.00 250 ASP A N 1
ATOM 1940 C CA . ASP A 1 250 ? 11.873 14.242 -21.778 1.00 88.00 250 ASP A CA 1
ATOM 1941 C C . ASP A 1 250 ? 11.361 12.788 -21.764 1.00 88.00 250 ASP A C 1
ATOM 1943 O O . ASP A 1 250 ? 10.375 12.453 -21.108 1.00 88.00 250 ASP A O 1
ATOM 1947 N N . PHE A 1 251 ? 12.004 11.895 -22.524 1.00 86.69 251 PHE A N 1
ATOM 1948 C CA . PHE A 1 251 ? 11.521 10.517 -22.681 1.00 86.69 251 PHE A CA 1
ATOM 1949 C C . PHE A 1 251 ? 11.467 9.739 -21.364 1.00 86.69 251 PHE A C 1
ATOM 1951 O O . PHE A 1 251 ? 10.559 8.932 -21.185 1.00 86.69 251 PHE A O 1
ATOM 1958 N N . GLU A 1 252 ? 12.404 9.980 -20.448 1.00 88.62 252 GLU A N 1
ATOM 1959 C CA . GLU A 1 252 ? 12.422 9.314 -19.145 1.00 88.62 252 GLU A CA 1
ATOM 1960 C C . GLU A 1 252 ? 11.185 9.681 -18.317 1.00 88.62 252 GLU A C 1
ATOM 1962 O O . GLU A 1 252 ? 10.399 8.804 -17.950 1.00 88.62 252 GLU A O 1
ATOM 1967 N N . GLU A 1 253 ? 10.939 10.977 -18.115 1.00 90.62 253 GLU A N 1
ATOM 1968 C CA . GLU A 1 253 ? 9.737 11.464 -17.433 1.00 90.62 253 GLU A CA 1
ATOM 1969 C C . GLU A 1 253 ? 8.461 10.964 -18.128 1.00 90.62 253 GLU A C 1
ATOM 1971 O O . GLU A 1 253 ? 7.524 10.487 -17.474 1.00 90.62 253 GLU A O 1
ATOM 1976 N N . ALA A 1 254 ? 8.420 11.018 -19.463 1.00 87.00 254 ALA A N 1
ATOM 1977 C CA . ALA A 1 254 ? 7.258 10.613 -20.244 1.00 87.00 254 ALA A CA 1
ATOM 1978 C C . ALA A 1 254 ? 6.940 9.110 -20.119 1.00 87.00 254 ALA A C 1
ATOM 1980 O O . ALA A 1 254 ? 5.765 8.727 -20.049 1.00 87.00 254 ALA A O 1
ATOM 1981 N N . ILE A 1 255 ? 7.970 8.259 -20.052 1.00 87.50 255 ILE A N 1
ATOM 1982 C CA . ILE A 1 255 ? 7.832 6.810 -19.853 1.00 87.50 255 ILE A CA 1
ATOM 1983 C C . ILE A 1 255 ? 7.367 6.519 -18.428 1.00 87.50 255 ILE A C 1
ATOM 1985 O O . ILE A 1 255 ? 6.351 5.847 -18.247 1.00 87.50 255 ILE A O 1
ATOM 1989 N N . PHE A 1 256 ? 8.028 7.078 -17.412 1.00 88.56 256 PHE A N 1
ATOM 1990 C CA . PHE A 1 256 ? 7.657 6.840 -16.012 1.00 88.56 256 PHE A CA 1
ATOM 1991 C C . PHE A 1 256 ? 6.279 7.418 -15.637 1.00 88.56 256 PHE A C 1
ATOM 1993 O O . PHE A 1 256 ? 5.617 6.895 -14.741 1.00 88.56 256 PHE A O 1
ATOM 2000 N N . SER A 1 257 ? 5.800 8.448 -16.343 1.00 88.69 257 SER A N 1
ATOM 2001 C CA . SER A 1 257 ? 4.445 9.008 -16.183 1.00 88.69 257 SER A CA 1
ATOM 2002 C C . SER A 1 257 ? 3.357 8.303 -17.003 1.00 88.69 257 SER A C 1
ATOM 2004 O O . SER A 1 257 ? 2.166 8.625 -16.857 1.00 88.69 257 SER A O 1
ATOM 2006 N N . LEU A 1 258 ? 3.744 7.351 -17.864 1.00 85.50 258 LEU A N 1
ATOM 2007 C CA . LEU A 1 258 ? 2.885 6.721 -18.871 1.00 85.50 258 LEU A CA 1
ATOM 2008 C C . LEU A 1 258 ? 2.128 7.773 -19.709 1.00 85.50 258 LEU A C 1
ATOM 2010 O O . LEU A 1 258 ? 0.920 7.662 -19.933 1.00 85.50 258 LEU A O 1
ATOM 2014 N N . THR A 1 259 ? 2.816 8.853 -20.095 1.00 82.94 259 THR A N 1
ATOM 2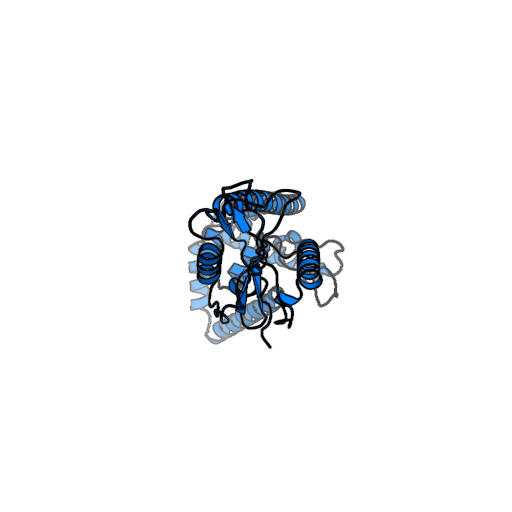015 C CA . THR A 1 259 ? 2.249 9.960 -20.893 1.00 82.94 259 THR A CA 1
ATOM 2016 C C . THR A 1 259 ? 2.656 9.924 -22.355 1.00 82.94 259 THR A C 1
ATOM 2018 O O . THR A 1 259 ? 2.115 10.709 -23.139 1.00 82.94 259 THR A O 1
ATOM 2021 N N . LEU A 1 260 ? 3.562 9.022 -22.743 1.00 74.56 260 LEU A N 1
ATOM 2022 C CA . LEU A 1 260 ? 3.775 8.727 -24.152 1.00 74.56 260 LEU A CA 1
ATOM 2023 C C . LEU A 1 260 ? 2.435 8.295 -24.749 1.00 74.56 260 LEU A C 1
ATOM 2025 O O . LEU A 1 260 ? 1.871 7.267 -24.375 1.00 74.56 260 LEU A O 1
ATOM 2029 N N . GLN A 1 261 ? 1.885 9.145 -25.618 1.00 59.62 261 GLN A N 1
ATOM 2030 C CA . GLN A 1 261 ? 0.660 8.827 -26.335 1.00 59.62 261 GLN A CA 1
ATOM 2031 C C . GLN A 1 261 ? 0.895 7.542 -27.136 1.00 59.62 261 GLN A C 1
ATOM 2033 O O . GLN A 1 261 ? 2.027 7.284 -27.557 1.00 59.62 261 GLN A O 1
ATOM 2038 N N . GLY A 1 262 ? -0.155 6.717 -27.238 1.00 58.94 262 GLY A N 1
ATOM 2039 C CA . GLY A 1 262 ? -0.082 5.326 -27.695 1.00 58.94 262 GLY A CA 1
ATOM 2040 C C . GLY A 1 262 ? 0.717 5.137 -28.982 1.00 58.94 262 GLY A C 1
ATOM 2041 O O . GLY A 1 262 ? 0.934 6.095 -29.720 1.00 58.94 262 GLY A O 1
ATOM 2042 N N . THR A 1 263 ? 1.160 3.897 -29.226 1.00 52.78 263 THR A N 1
ATOM 2043 C CA . THR A 1 263 ? 1.992 3.500 -30.371 1.00 52.78 263 THR A CA 1
ATOM 2044 C C . THR A 1 263 ? 1.605 4.305 -31.611 1.00 52.78 263 THR A C 1
ATOM 2046 O O . THR A 1 263 ? 0.484 4.130 -32.096 1.00 52.78 263 THR A O 1
ATOM 2049 N N . PRO A 1 264 ? 2.466 5.232 -32.082 1.00 54.34 264 PRO A N 1
ATOM 2050 C CA . PRO A 1 264 ? 2.149 6.105 -33.196 1.00 54.34 264 PRO A CA 1
ATOM 2051 C C . PRO A 1 264 ? 1.527 5.300 -34.324 1.00 54.34 264 PRO A C 1
ATOM 2053 O O . PRO A 1 264 ? 2.012 4.212 -34.640 1.00 54.34 264 PRO A O 1
ATOM 2056 N N . THR A 1 265 ? 0.459 5.808 -34.930 1.00 56.88 265 THR A N 1
ATOM 2057 C CA . THR A 1 265 ? -0.294 5.095 -35.972 1.00 56.88 265 THR A CA 1
ATOM 2058 C C . THR A 1 265 ? 0.608 4.593 -37.098 1.00 56.88 265 THR A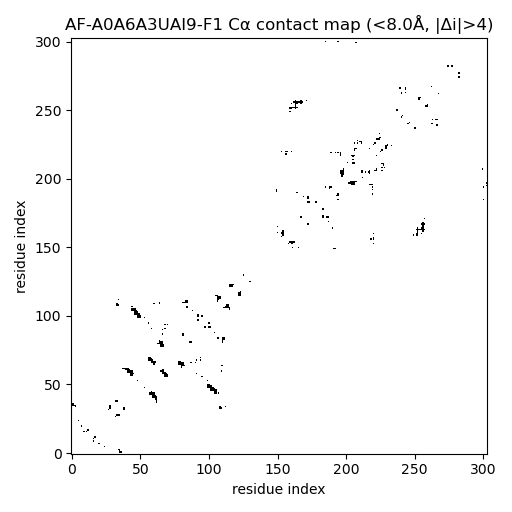 C 1
ATOM 2060 O O . THR A 1 265 ? 0.330 3.541 -37.661 1.00 56.88 265 THR A O 1
ATOM 2063 N N . GLY A 1 266 ? 1.726 5.275 -37.374 1.00 53.91 266 GLY A N 1
ATOM 2064 C CA . GLY A 1 266 ? 2.766 4.803 -38.292 1.00 53.91 266 GLY A CA 1
ATOM 2065 C C . GLY A 1 266 ? 3.445 3.496 -37.861 1.00 53.91 266 GLY A C 1
ATOM 2066 O O . GLY A 1 266 ? 3.626 2.619 -38.695 1.00 53.91 266 GLY A O 1
ATOM 2067 N N . ILE A 1 267 ? 3.753 3.318 -36.573 1.00 51.22 267 ILE A N 1
ATOM 2068 C CA . ILE A 1 267 ? 4.334 2.079 -36.028 1.00 51.22 267 ILE A CA 1
ATOM 2069 C C . ILE A 1 267 ? 3.278 0.981 -35.964 1.00 51.22 267 ILE A C 1
ATOM 2071 O O . ILE A 1 267 ? 3.549 -0.119 -36.415 1.00 51.22 267 ILE A O 1
ATOM 2075 N N . ALA A 1 268 ? 2.068 1.262 -35.471 1.00 54.72 268 ALA A N 1
ATOM 2076 C CA . ALA A 1 268 ? 1.000 0.257 -35.449 1.00 54.72 268 ALA A CA 1
ATOM 2077 C C . ALA A 1 268 ? 0.663 -0.238 -36.868 1.00 54.72 268 ALA A C 1
ATOM 2079 O O . ALA A 1 268 ? 0.476 -1.433 -37.085 1.00 54.72 268 ALA A O 1
ATOM 2080 N N . ARG A 1 269 ? 0.665 0.670 -37.854 1.00 54.28 269 ARG A N 1
ATOM 2081 C CA . ARG A 1 269 ? 0.476 0.341 -39.271 1.00 54.28 269 ARG A CA 1
ATOM 2082 C C . ARG A 1 269 ? 1.676 -0.409 -39.854 1.00 54.28 269 ARG A C 1
ATOM 2084 O O . ARG A 1 269 ? 1.454 -1.351 -40.599 1.00 54.28 269 ARG A O 1
ATOM 2091 N N . ALA A 1 270 ? 2.914 -0.039 -39.516 1.00 53.53 270 ALA A N 1
ATOM 2092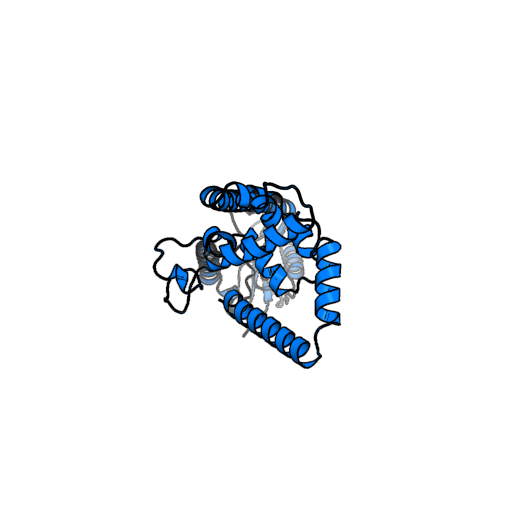 C CA . ALA A 1 270 ? 4.119 -0.731 -39.981 1.00 53.53 270 ALA A CA 1
ATOM 2093 C C . ALA A 1 270 ? 4.256 -2.135 -39.374 1.00 53.53 270 ALA A C 1
ATOM 2095 O O . ALA A 1 270 ? 4.475 -3.089 -40.104 1.00 53.53 270 ALA A O 1
ATOM 2096 N N . THR A 1 271 ? 4.063 -2.283 -38.061 1.00 54.66 271 THR A N 1
ATOM 2097 C CA . THR A 1 271 ? 4.063 -3.580 -37.374 1.00 54.66 271 THR A CA 1
ATOM 2098 C C . THR A 1 271 ? 2.908 -4.453 -37.852 1.00 54.66 271 THR A C 1
ATOM 2100 O O . THR A 1 271 ? 3.127 -5.623 -38.124 1.00 54.66 271 THR A O 1
ATOM 2103 N N . GLY A 1 272 ? 1.709 -3.889 -38.036 1.00 58.25 272 GLY A N 1
ATOM 2104 C CA . GLY A 1 272 ? 0.582 -4.614 -38.625 1.00 58.25 272 GLY A CA 1
ATOM 2105 C C . GLY A 1 272 ? 0.855 -5.083 -40.057 1.00 58.25 272 GLY A C 1
ATOM 2106 O O . GLY A 1 272 ? 0.479 -6.195 -40.400 1.00 58.25 272 GLY A O 1
ATOM 2107 N N . ARG A 1 273 ? 1.553 -4.278 -40.873 1.00 59.56 273 ARG A N 1
ATOM 2108 C CA . ARG A 1 273 ? 1.983 -4.674 -42.226 1.00 59.56 273 ARG A CA 1
ATOM 2109 C C . ARG A 1 273 ? 3.005 -5.802 -42.193 1.00 59.56 273 ARG A C 1
ATOM 2111 O O . ARG A 1 273 ? 2.79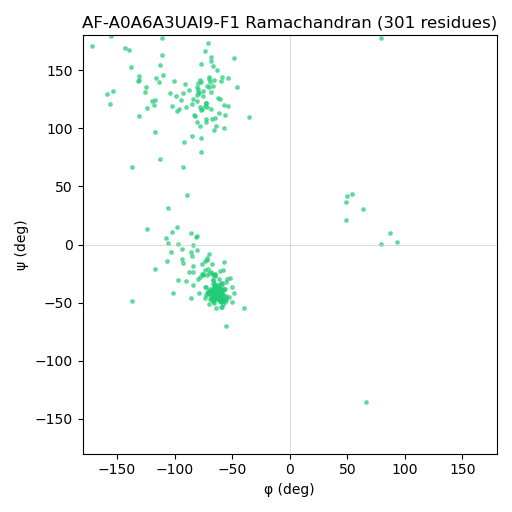7 -6.805 -42.850 1.00 59.56 273 ARG A O 1
ATOM 2118 N N . ILE A 1 274 ? 4.055 -5.646 -41.386 1.00 60.62 274 ILE A N 1
ATOM 2119 C CA . ILE A 1 274 ? 5.122 -6.642 -41.247 1.00 60.62 274 ILE A CA 1
ATOM 2120 C C . ILE A 1 274 ? 4.529 -7.969 -40.769 1.00 60.62 274 ILE A C 1
ATOM 2122 O O . ILE A 1 274 ? 4.778 -8.990 -41.385 1.00 60.62 274 ILE A O 1
ATOM 2126 N N . VAL A 1 275 ? 3.683 -7.960 -39.734 1.00 61.78 275 VAL A N 1
ATOM 2127 C CA . VAL A 1 275 ? 3.033 -9.183 -39.231 1.00 61.78 275 VAL A CA 1
ATOM 2128 C C . VAL A 1 275 ? 2.080 -9.800 -40.260 1.00 61.78 275 VAL A C 1
ATOM 2130 O O . VAL A 1 275 ? 2.001 -11.017 -40.339 1.00 61.78 275 VAL A O 1
ATOM 2133 N N . ALA A 1 276 ? 1.385 -8.994 -41.066 1.00 65.62 276 ALA A N 1
ATOM 2134 C CA . ALA A 1 276 ? 0.514 -9.501 -42.130 1.00 65.62 276 ALA A CA 1
ATOM 2135 C C . ALA A 1 276 ? 1.279 -10.061 -43.346 1.00 65.62 276 ALA A C 1
ATOM 2137 O O . ALA A 1 276 ? 0.711 -10.833 -44.112 1.00 65.62 276 ALA A O 1
ATOM 2138 N N . GLU A 1 277 ? 2.534 -9.651 -43.541 1.00 73.62 277 GLU A N 1
ATOM 2139 C CA . GLU A 1 277 ? 3.413 -10.101 -44.628 1.00 73.62 277 GLU A CA 1
ATOM 2140 C C . GLU A 1 277 ? 4.309 -11.283 -44.212 1.00 73.62 277 GLU A C 1
ATOM 2142 O O . GLU A 1 277 ? 4.916 -11.917 -45.076 1.00 73.62 277 GLU A O 1
ATOM 2147 N N . LEU A 1 278 ? 4.390 -11.598 -42.913 1.00 72.75 278 LEU A N 1
ATOM 2148 C CA . LEU A 1 278 ? 5.145 -12.745 -42.413 1.00 72.75 278 LEU A CA 1
ATOM 2149 C C . LEU A 1 278 ? 4.433 -14.064 -42.768 1.00 72.75 278 LEU A C 1
ATOM 2151 O O . LEU A 1 278 ? 3.214 -14.173 -42.605 1.00 72.75 278 LEU A O 1
ATOM 2155 N N . PRO A 1 279 ? 5.174 -15.088 -43.225 1.00 82.50 279 PRO A N 1
ATOM 2156 C CA . PRO A 1 279 ? 4.621 -16.423 -43.395 1.00 82.50 279 PRO A CA 1
ATOM 2157 C C . PRO A 1 279 ? 4.256 -17.040 -42.030 1.00 82.50 279 PRO A C 1
ATOM 2159 O O . PRO A 1 279 ? 4.771 -16.645 -40.982 1.00 82.50 279 PRO A O 1
ATOM 2162 N N . ALA A 1 280 ? 3.287 -17.960 -42.036 1.00 75.56 280 ALA A N 1
ATOM 2163 C CA . ALA A 1 280 ? 2.611 -18.437 -40.824 1.00 75.56 280 ALA A CA 1
ATOM 2164 C C . ALA A 1 280 ? 3.555 -19.086 -39.794 1.00 75.56 280 ALA A C 1
ATOM 2166 O O . ALA A 1 280 ? 3.351 -18.925 -38.594 1.00 75.56 280 ALA A O 1
ATOM 2167 N N . ASP A 1 281 ? 4.607 -19.747 -40.270 1.00 76.38 281 ASP A N 1
ATOM 2168 C CA . ASP A 1 281 ? 5.687 -20.335 -39.474 1.00 76.38 281 ASP A CA 1
ATOM 2169 C C . ASP A 1 281 ? 6.465 -19.278 -38.672 1.00 76.38 281 ASP A C 1
ATOM 2171 O O . ASP A 1 281 ? 6.736 -19.463 -37.489 1.00 76.38 281 ASP A O 1
ATOM 2175 N N . GLN A 1 282 ? 6.750 -18.120 -39.271 1.00 69.06 282 GLN A N 1
ATOM 2176 C CA . GLN A 1 282 ? 7.448 -17.019 -38.594 1.00 69.06 282 GLN A CA 1
ATOM 2177 C C . GLN A 1 282 ? 6.545 -16.258 -37.614 1.00 69.06 282 GLN A C 1
ATOM 2179 O O . GLN A 1 282 ? 7.031 -15.668 -36.648 1.00 69.06 282 GLN A O 1
ATOM 2184 N N . ILE A 1 283 ? 5.228 -16.260 -37.842 1.00 66.25 283 ILE A N 1
ATOM 2185 C CA . ILE A 1 283 ? 4.254 -15.708 -36.889 1.00 66.25 283 ILE A CA 1
ATOM 2186 C C . ILE A 1 283 ? 4.184 -16.589 -35.637 1.00 66.25 283 ILE A C 1
ATOM 2188 O O . ILE A 1 283 ? 4.144 -16.056 -34.527 1.00 66.25 283 ILE A O 1
ATOM 2192 N N . GLU A 1 284 ? 4.192 -17.911 -35.810 1.00 69.00 284 GLU A N 1
ATOM 2193 C CA . GLU A 1 284 ? 4.216 -18.881 -34.711 1.00 69.00 284 GLU A CA 1
ATOM 2194 C C . GLU A 1 284 ? 5.512 -18.752 -33.897 1.00 69.00 284 GLU A C 1
ATOM 2196 O O . GLU A 1 284 ? 5.460 -18.568 -32.683 1.00 69.00 284 GLU A O 1
ATOM 2201 N N . GLU A 1 285 ? 6.666 -18.677 -34.566 1.00 66.81 285 GLU A N 1
ATOM 2202 C CA . GLU A 1 285 ? 7.974 -18.503 -33.920 1.00 66.81 285 GLU A CA 1
ATOM 2203 C C . GLU A 1 285 ? 8.091 -17.162 -33.161 1.00 66.81 285 GLU A C 1
ATOM 2205 O O . GLU A 1 285 ? 8.642 -17.089 -32.056 1.00 66.81 285 GLU A O 1
ATOM 2210 N N . LEU A 1 286 ? 7.513 -16.084 -33.710 1.00 60.66 286 LEU A N 1
ATOM 2211 C CA . LEU A 1 286 ? 7.395 -14.796 -33.023 1.00 60.66 286 LEU A CA 1
ATOM 2212 C C . LEU A 1 286 ? 6.470 -14.889 -31.799 1.00 60.66 286 LEU A C 1
ATOM 2214 O O . LEU A 1 286 ? 6.768 -14.289 -30.763 1.00 60.66 286 LEU A O 1
ATOM 2218 N N . GLY A 1 287 ? 5.363 -15.626 -31.912 1.00 59.22 287 GLY A N 1
ATOM 2219 C CA . GLY A 1 287 ? 4.450 -15.925 -30.811 1.00 59.22 287 GLY A CA 1
ATOM 2220 C C . GLY A 1 287 ? 5.167 -16.634 -29.665 1.00 59.22 287 GLY A C 1
ATOM 2221 O O . GLY A 1 287 ? 5.155 -16.134 -28.539 1.00 59.22 287 GLY A O 1
ATOM 2222 N N . ASP A 1 288 ? 5.889 -17.709 -29.970 1.00 59.19 288 ASP A N 1
ATOM 2223 C CA . ASP A 1 288 ? 6.679 -18.485 -29.011 1.00 59.19 288 ASP A CA 1
ATOM 2224 C C . ASP A 1 288 ? 7.770 -17.641 -28.340 1.00 59.19 288 ASP A C 1
ATOM 2226 O O . ASP A 1 288 ? 7.983 -17.715 -27.125 1.00 59.19 288 ASP A O 1
ATOM 2230 N N . ALA A 1 289 ? 8.453 -16.781 -29.101 1.00 50.72 289 ALA A N 1
ATOM 2231 C CA . ALA A 1 289 ? 9.446 -15.861 -28.555 1.00 50.72 289 ALA A CA 1
ATOM 2232 C C . ALA A 1 289 ? 8.817 -14.837 -27.593 1.00 50.72 289 ALA A C 1
ATOM 2234 O O . ALA A 1 289 ? 9.388 -14.549 -26.533 1.00 50.72 289 ALA A O 1
ATOM 2235 N N . ILE A 1 290 ? 7.632 -14.310 -27.924 1.00 49.22 290 ILE A N 1
ATOM 2236 C CA . ILE A 1 290 ? 6.868 -13.403 -27.055 1.00 49.22 290 ILE A CA 1
ATOM 2237 C C . ILE A 1 290 ? 6.398 -14.139 -25.798 1.00 49.22 290 ILE A C 1
ATOM 2239 O O . ILE A 1 290 ? 6.524 -13.590 -24.700 1.00 49.22 290 ILE A O 1
ATOM 2243 N N . GLU A 1 291 ? 5.899 -15.370 -25.917 1.00 49.44 291 GLU A N 1
ATOM 2244 C CA . GLU A 1 291 ? 5.483 -16.187 -24.776 1.00 49.44 291 GLU A CA 1
ATOM 2245 C C . GLU A 1 291 ? 6.657 -16.511 -23.855 1.00 49.44 291 GLU A C 1
ATOM 2247 O O . GLU A 1 291 ? 6.550 -16.342 -22.639 1.00 49.44 291 GLU A O 1
ATOM 2252 N N . LYS A 1 292 ? 7.812 -16.884 -24.412 1.00 51.16 292 LYS A N 1
ATOM 2253 C CA . LYS A 1 292 ? 9.030 -17.177 -23.649 1.00 51.16 292 LYS A CA 1
ATOM 2254 C C . LYS A 1 292 ? 9.577 -15.938 -22.942 1.00 51.16 292 LYS A C 1
ATOM 2256 O O . LYS A 1 292 ? 9.896 -16.009 -21.755 1.00 51.16 292 LYS A O 1
ATOM 2261 N N . ALA A 1 293 ? 9.626 -14.791 -23.622 1.00 43.72 293 ALA A N 1
ATOM 2262 C CA . ALA A 1 293 ? 10.001 -13.517 -23.007 1.00 43.72 293 ALA A CA 1
ATOM 2263 C C . ALA A 1 293 ? 9.020 -13.132 -21.890 1.00 43.72 293 ALA A C 1
ATOM 2265 O O . ALA A 1 293 ? 9.433 -12.745 -20.795 1.00 43.72 293 ALA A O 1
ATOM 2266 N N . THR A 1 294 ? 7.722 -13.327 -22.131 1.00 44.06 294 THR A N 1
ATOM 2267 C CA . THR A 1 294 ? 6.669 -13.118 -21.138 1.00 44.06 294 THR A CA 1
ATOM 2268 C C . THR A 1 294 ? 6.891 -14.029 -19.927 1.00 44.06 294 THR A C 1
ATOM 2270 O O . THR A 1 294 ? 6.934 -13.528 -18.805 1.00 44.06 294 THR A O 1
ATOM 2273 N N . ALA A 1 295 ? 7.118 -15.334 -20.120 1.00 45.31 295 ALA A N 1
ATOM 2274 C CA . ALA A 1 295 ? 7.402 -16.325 -19.074 1.00 45.31 295 ALA A CA 1
ATOM 2275 C C . ALA A 1 295 ? 8.656 -15.989 -18.248 1.00 45.31 295 ALA A C 1
ATOM 2277 O O . ALA A 1 295 ? 8.629 -16.054 -17.016 1.00 45.31 295 ALA A O 1
ATOM 2278 N N . SER A 1 296 ? 9.740 -15.551 -18.893 1.00 45.47 296 SER A N 1
ATOM 2279 C CA . SER A 1 296 ? 10.929 -15.060 -18.191 1.00 45.47 296 SER A CA 1
ATOM 2280 C C . SER A 1 296 ? 10.615 -13.815 -17.359 1.00 45.47 296 SER A C 1
ATOM 2282 O O . SER A 1 296 ? 11.042 -13.726 -16.209 1.00 45.47 296 SER A O 1
ATOM 2284 N N . CYS A 1 297 ? 9.780 -12.898 -17.849 1.00 41.31 297 CYS A N 1
ATOM 2285 C CA . CYS A 1 297 ? 9.305 -11.779 -17.039 1.00 41.31 297 CYS A CA 1
ATOM 2286 C C . CYS A 1 297 ? 8.435 -12.233 -15.846 1.00 41.31 297 CYS A C 1
ATOM 2288 O O . CYS A 1 297 ? 8.588 -11.685 -14.750 1.00 41.31 297 CYS A O 1
ATOM 2290 N N . TRP A 1 298 ? 7.590 -13.267 -15.994 1.00 38.12 298 TRP A N 1
ATOM 2291 C CA . TRP A 1 298 ? 6.810 -13.845 -14.883 1.00 38.12 298 TRP A CA 1
ATOM 2292 C C . TRP A 1 298 ? 7.702 -14.343 -13.734 1.00 38.12 298 TRP A C 1
ATOM 2294 O O . TRP A 1 298 ? 7.370 -14.097 -12.572 1.00 38.12 298 TRP A O 1
ATOM 2304 N N . SER A 1 299 ? 8.856 -14.955 -14.030 1.00 43.81 299 SER A N 1
ATOM 2305 C CA . SER A 1 299 ? 9.798 -15.411 -12.989 1.00 43.81 299 SER A CA 1
ATOM 2306 C C . SER A 1 299 ? 10.419 -14.280 -12.159 1.00 43.81 299 SER A C 1
ATOM 2308 O O . SER A 1 299 ? 10.728 -14.483 -10.988 1.00 43.81 299 SER A O 1
ATOM 2310 N N . ILE A 1 300 ? 10.526 -13.068 -12.715 1.00 44.75 300 ILE A N 1
ATOM 2311 C CA . ILE A 1 300 ? 11.085 -11.897 -12.020 1.00 44.75 300 ILE A CA 1
ATOM 2312 C C . ILE A 1 300 ? 10.043 -11.268 -11.076 1.00 44.75 300 ILE A C 1
ATOM 2314 O O . ILE A 1 300 ? 10.390 -10.703 -10.042 1.00 44.75 300 ILE A O 1
ATOM 2318 N N . GLY A 1 301 ? 8.748 -11.371 -11.399 1.00 35.25 301 GLY A N 1
ATOM 2319 C CA . GLY A 1 301 ? 7.665 -10.782 -10.597 1.00 35.25 301 GLY A CA 1
ATOM 2320 C C . GLY A 1 301 ? 7.183 -11.628 -9.407 1.00 35.25 301 GLY A C 1
ATOM 2321 O O . GLY A 1 301 ? 6.522 -11.088 -8.510 1.00 35.25 301 GLY A O 1
ATOM 2322 N N . ALA A 1 302 ? 7.479 -12.932 -9.408 1.00 31.27 302 ALA A N 1
ATOM 2323 C CA . ALA A 1 302 ? 7.050 -13.888 -8.383 1.00 31.27 302 ALA A CA 1
ATOM 2324 C C . ALA A 1 302 ? 7.968 -13.947 -7.142 1.00 31.27 302 ALA A C 1
ATOM 2326 O O . ALA A 1 302 ? 7.570 -14.548 -6.142 1.00 31.27 302 ALA A O 1
ATOM 2327 N N . ALA A 1 303 ? 9.146 -13.311 -7.192 1.00 32.84 303 ALA A N 1
ATOM 2328 C CA . ALA A 1 303 ? 10.094 -13.197 -6.079 1.00 32.84 303 ALA A CA 1
ATOM 2329 C C . ALA A 1 303 ? 9.836 -11.974 -5.175 1.00 32.84 303 ALA A C 1
ATOM 2331 O O . ALA A 1 303 ? 9.435 -10.896 -5.681 1.00 32.84 303 ALA A O 1
#

Organism: NCBI:txid53985

Radius of gyration: 33.76 Å; Cα contacts (8 Å, |Δi|>4): 266; chains: 1; bounding box: 68×41×100 Å

Sequence (303 aa):
MGGLVATALARKVSKPVQRQIGGLIRLLLLNYPQLTRRGEHTGAVTYFTTDDTHVPVTFQVTADRHFLSNVQGSAATEPVTLESHRDLVAAMQTEVGPTTTITEVLPHPRLARLVCLWAGKRRWKTPRRICKAKLRIRAEAKGTAIAATRQGRWAEMSKDAAAGITALAWKRIRRVVGLNPWGEQILLRIKLQAVSLFNPVTAGLGCPHADCVRLDRIDLHHVFWGCPAATELRASLINRWKSAGVKRTDFEEAIFSLTLQGTPTGIARATGRIVAELPADQIEELGDAIEKATASCWSIGAA

Nearest PDB structures (foldseek):
  5zyn-assembly1_B  TM=3.964E-01  e=6.852E+00  Saccharomyces cerevisiae S288C
  7mjx-assembly2_B  TM=2.257E-01  e=1.976E+00  Bacteroides uniformis

Mean predicted aligned error: 18.32 Å

Foldseek 3Di:
DDAQPDDDDDPDPDVVNVVVVVVVVCVCCVVPVCSGDLDQDKAWWDFDWPDPPQDDWTWTAGSQRWIDTDDPPDDGDDTDHDQAPVVVLVVVDVVSPDPIDTPDIADDCVHPVDDFDDDPPHTDDDDPVVVVVVVVVVVVVVVVVLLVVLLVVQVVVPVLLSLLLVLADLVVLVVDPPQDPLNSVVLVCLSSVNQQQQDVVLRGRWAVDPQTSPPPDDGSCCNCDNDPVNPVVVVVVVVQCVVLVDPDDSSSSCVSNVVPDPRRPVRVVVVVVVLVPDDPVVVVVVVVVVVVVVVVVVVSSVD

pLDDT: mean 71.87, std 15.82, range [29.62, 94.81]

Secondary structure (DSSP, 8-state):
----------SS--HHHHHHHHHHHHHHHHH-GGGTS--SPPEEEPEEES-TT----EEEE-TT-EEEEE-TT------EE--SHHHHHHHHHHHH-TTS-EEEEPPPHHHH---PPEETTEE----HHHHHHHHHHHHHHHHHHHHHHHHHHHHHH-HHHHHHHHH--HHHHTT-TT--HHHHHHHHHHHTT----EETTTTEE--SSGGGTT-S---HHIIIIISHHHHHHHHHHHHHHHHTT---S-HHHHHHTT-S-SS-HHHHHHHHHHHHHS-HHHHHHHHHHHHHHHHHHHHHH--